Protein 4NIM (pdb70)

Solvent-accessible surface area: 11741 Å² total; per-residue (Å²): 85,74,0,64,33,83,1,0,0,0,1,26,0,14,101,46,9,0,1,8,0,0,100,25,0,4,111,64,33,2,91,0,0,0,0,0,12,172,38,56,78,102,0,63,67,37,15,66,37,1,91,96,74,62,1,44,16,23,47,10,103,8,53,21,59,69,33,121,15,0,101,102,0,2,56,37,0,40,159,37,41,41,76,0,16,3,0,0,4,14,18,40,49,79,38,171,18,38,139,117,127,40,46,99,117,27,89,85,81,0,47,7,14,2,21,102,0,6,89,45,1,5,56,31,0,24,105,19,0,153,131,57,94,28,103,0,4,0,0,0,9,2,5,24,5,12,131,51,53,55,88,100,2,33,8,10,6,56,0,11,20,37,2,12,90,23,0,137,96,15,3,165,73,12,89,235,63,161,3,27,0,0,0,1,0,16,11,105,59,94,203,45,79,109,21,68,29,54,98,0,0,122,22,0,0,78,3,5,5,97,131,9,43,161,61,40,19,28,33,52,65,61,53,104,56,106,79,72,62,131,163,52,72,109,148,96,189,64,130,139

Nearest PDB structures (foldseek):
  4nim-assembly1_A  TM=1.004E+00  e=6.182E-50  Brucella melitensis ATCC 23457
  3ay6-assembly1_C  TM=9.616E-01  e=1.228E-21  Priestia megaterium
  3aus-assembly1_A  TM=9.528E-01  e=1.555E-21  Priestia megaterium
  8w0o-assembly1_G  TM=9.541E-01  e=5.711E-21  Bacillus subtilis
  1g6k-assembly1_A  TM=9.501E-01  e=5.383E-21  Priestia megaterium

B-factor: mean 25.36, std 9.64, range [12.72, 82.97]

Structure (mmCIF, N/CA/C/O backbone):
data_4NIM
#
_entry.id   4NIM
#
_cell.length_a   118.210
_cell.length_b   118.210
_cell.length_c   85.180
_cell.angle_alpha   90.000
_cell.angle_beta   90.000
_cell.angle_gamma   90.000
#
_symmetry.space_group_name_H-M   'I 41 2 2'
#
loop_
_entity.id
_entity.type
_entity.pdbx_description
1 polymer 'Versicolorin reductase'
2 non-polymer 1,2-ETHANEDIOL
3 water water
#
loop_
_atom_site.group_PDB
_atom_site.id
_atom_site.type_symbol
_atom_site.label_atom_id
_atom_site.label_alt_id
_atom_site.label_comp_id
_atom_site.label_asym_id
_atom_site.label_entity_id
_atom_site.label_seq_id
_atom_site.pdbx_PDB_ins_code
_atom_site.Cartn_x
_atom_site.Cartn_y
_atom_site.Cartn_z
_atom_site.occupancy
_atom_site.B_iso_or_equiv
_atom_site.auth_seq_id
_atom_site.auth_comp_id
_atom_site.auth_asym_id
_atom_site.auth_atom_id
_atom_site.pdbx_PDB_model_num
ATOM 1 N N . GLY A 1 11 ? 62.465 6.472 -14.321 1.00 43.83 3 GLY A N 1
ATOM 2 C CA . GLY A 1 11 ? 61.169 7.202 -14.188 1.00 44.50 3 GLY A CA 1
ATOM 3 C C . GLY A 1 11 ? 60.777 7.579 -12.760 1.00 44.04 3 GLY A C 1
ATOM 4 O O . GLY A 1 11 ? 60.182 8.630 -12.532 1.00 44.36 3 GLY A O 1
ATOM 5 N N . GLN A 1 12 ? 61.099 6.736 -11.794 1.00 42.72 4 GLN A N 1
ATOM 6 C CA . GLN A 1 12 ? 60.566 6.905 -10.435 1.00 43.90 4 GLN A CA 1
ATOM 7 C C . GLN A 1 12 ? 60.892 8.278 -9.778 1.00 41.60 4 GLN A C 1
ATOM 8 O O . GLN A 1 12 ? 60.084 8.802 -9.028 1.00 45.11 4 GLN A O 1
ATOM 14 N N . LEU A 1 13 ? 62.063 8.838 -10.050 1.00 40.12 5 LEU A N 1
ATOM 15 C CA . LEU A 1 13 ? 62.484 10.107 -9.451 1.00 37.40 5 LEU A CA 1
ATOM 16 C C . LEU A 1 13 ? 62.631 11.226 -10.492 1.00 37.87 5 LEU A C 1
ATOM 17 O O . LEU A 1 13 ? 63.286 12.262 -10.248 1.00 35.53 5 LEU A O 1
ATOM 22 N N . LYS A 1 14 ? 61.971 11.037 -11.638 1.00 36.47 6 LYS A N 1
ATOM 23 C CA . LYS A 1 14 ? 61.925 12.041 -12.689 1.00 36.28 6 LYS A CA 1
ATOM 24 C C . LYS A 1 14 ? 61.593 13.409 -12.140 1.00 34.57 6 LYS A C 1
ATOM 25 O O . LYS A 1 14 ? 60.574 13.589 -11.497 1.00 34.06 6 LYS A O 1
ATOM 27 N N . GLY A 1 15 ? 62.426 14.397 -12.426 1.00 33.81 7 GLY A N 1
ATOM 28 C CA . GLY A 1 15 ? 62.083 15.773 -12.046 1.00 33.81 7 GLY A CA 1
ATOM 29 C C . GLY A 1 15 ? 62.438 16.099 -10.605 1.00 32.25 7 GLY A C 1
ATOM 30 O O . GLY A 1 15 ? 62.215 17.210 -10.155 1.00 3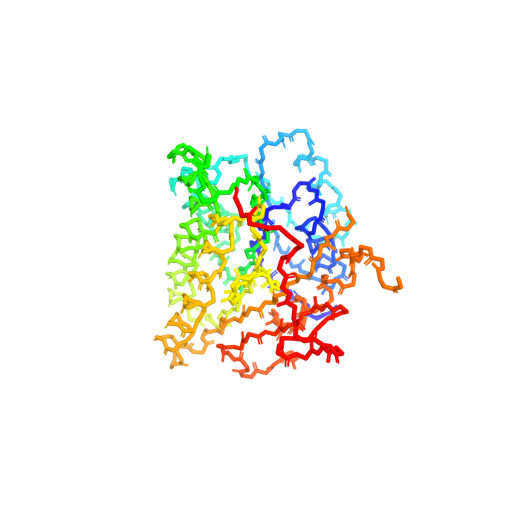4.80 7 GLY A O 1
ATOM 31 N N . LYS A 1 16 ? 62.995 15.149 -9.876 1.00 29.15 8 LYS A N 1
ATOM 32 C CA . LYS A 1 16 ? 63.193 15.362 -8.430 1.00 28.15 8 LYS A CA 1
ATOM 33 C C . LYS A 1 16 ? 64.591 15.879 -8.212 1.00 26.75 8 LYS A C 1
ATOM 34 O O . LYS A 1 16 ? 65.518 15.483 -8.936 1.00 27.43 8 LYS A O 1
ATOM 40 N N . ILE A 1 17 ? 64.718 16.760 -7.217 1.00 25.10 9 ILE A N 1
ATOM 41 C CA . ILE A 1 17 ? 65.988 17.284 -6.742 1.00 23.39 9 ILE A CA 1
ATOM 42 C C . ILE A 1 17 ? 66.251 16.686 -5.353 1.00 22.11 9 ILE A C 1
ATOM 43 O O . ILE A 1 17 ? 65.398 16.770 -4.497 1.00 21.62 9 ILE A O 1
ATOM 48 N N . ALA A 1 18 ? 67.415 16.077 -5.160 1.00 21.30 10 ALA A N 1
ATOM 49 C CA . ALA A 1 18 ? 67.767 15.445 -3.885 1.00 21.07 10 ALA A CA 1
ATOM 50 C C . ALA A 1 18 ? 69.112 15.887 -3.344 1.00 20.38 10 ALA A C 1
ATOM 51 O O . ALA A 1 18 ? 70.071 16.082 -4.077 1.00 22.26 10 ALA A O 1
ATOM 53 N N . VAL A 1 19 ? 69.168 16.025 -2.025 1.00 20.33 11 VAL A N 1
ATOM 54 C CA . VAL A 1 19 ? 70.415 16.117 -1.269 1.00 20.00 11 VAL A CA 1
ATOM 55 C C . VAL A 1 19 ? 70.609 14.752 -0.630 1.00 20.10 11 VAL A C 1
ATOM 56 O O . VAL A 1 19 ? 69.670 14.222 -0.053 1.00 19.64 11 VAL A O 1
ATOM 60 N N . ILE A 1 20 ? 71.805 14.188 -0.794 1.00 19.87 12 ILE A N 1
ATOM 61 C CA . ILE A 1 20 ? 72.189 12.907 -0.173 1.00 20.46 12 ILE A CA 1
ATOM 62 C C . ILE A 1 20 ? 73.551 13.097 0.450 1.00 20.14 12 ILE A C 1
ATOM 63 O O . ILE A 1 20 ? 74.485 13.496 -0.249 1.00 21.99 12 ILE A O 1
ATOM 68 N N . THR A 1 21 ? 73.656 12.903 1.774 1.00 19.81 13 THR A N 1
ATOM 69 C CA . THR A 1 21 ? 74.922 13.058 2.471 1.00 19.58 13 THR A CA 1
ATOM 70 C C . THR A 1 21 ? 75.685 11.720 2.442 1.00 20.87 13 THR A C 1
ATOM 71 O O . THR A 1 21 ? 75.117 10.699 2.077 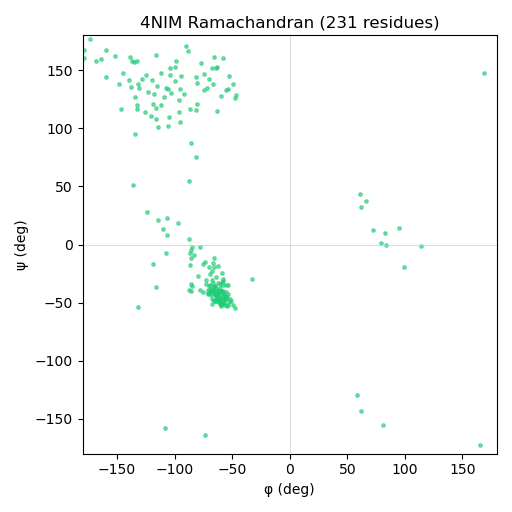1.00 21.77 13 THR A O 1
ATOM 75 N N . GLY A 1 22 ? 76.964 11.755 2.792 1.00 21.60 14 GLY A N 1
ATOM 76 C CA . GLY A 1 22 ? 77.800 10.567 2.892 1.00 22.90 14 GLY A CA 1
ATOM 77 C C . GLY A 1 22 ? 77.972 9.972 1.502 1.00 23.10 14 GLY A C 1
ATOM 78 O O . GLY A 1 22 ? 78.045 8.748 1.337 1.00 23.56 14 GLY A O 1
ATOM 79 N N . SER A 1 23 ? 78.085 10.851 0.523 1.00 23.33 15 SER A N 1
ATOM 80 C CA . SER A 1 23 ? 77.885 10.488 -0.871 1.00 23.22 15 SER A CA 1
ATOM 81 C C . SER A 1 23 ? 79.130 10.495 -1.745 1.00 26.61 15 SER A C 1
ATOM 82 O O . SER A 1 23 ? 79.022 10.418 -2.989 1.00 27.37 15 SER A O 1
ATOM 85 N N . THR A 1 24 ? 80.307 10.552 -1.137 1.00 28.60 16 THR A N 1
ATOM 86 C CA . THR A 1 24 ? 81.556 10.401 -1.906 1.00 32.40 16 THR A CA 1
ATOM 87 C C . THR A 1 24 ? 81.962 8.927 -2.065 1.00 34.07 16 THR A C 1
ATOM 88 O O . THR A 1 24 ? 82.893 8.589 -2.802 1.00 35.58 16 THR A O 1
ATOM 92 N N . GLN A 1 25 ? 81.234 8.056 -1.382 1.00 35.56 17 GLN A N 1
ATOM 93 C CA . GLN A 1 25 ? 81.495 6.629 -1.411 1.00 36.21 17 GLN A CA 1
ATOM 94 C C . GLN A 1 25 ? 80.375 5.922 -0.639 1.00 34.05 17 GLN A C 1
ATOM 95 O O . GLN A 1 25 ? 79.469 6.560 -0.081 1.00 31.34 17 GLN A O 1
ATOM 101 N N . GLY A 1 26 ? 80.442 4.601 -0.626 1.00 33.59 18 GLY A N 1
ATOM 102 C CA . GLY A 1 26 ? 79.614 3.798 0.266 1.00 33.01 18 GLY A CA 1
ATOM 103 C C . GLY A 1 26 ? 78.133 3.975 -0.007 1.00 30.43 18 GLY A C 1
ATOM 104 O O . GLY A 1 26 ? 77.701 4.078 -1.156 1.00 29.20 18 GLY A O 1
ATOM 105 N N . LEU A 1 27 ? 77.342 3.973 1.055 1.00 28.92 19 LEU A N 1
ATOM 106 C CA . LEU A 1 27 ? 75.889 3.965 0.877 1.00 27.29 19 LEU A CA 1
ATOM 107 C C . LEU A 1 27 ? 75.348 5.237 0.224 1.00 24.87 19 LEU A C 1
ATOM 108 O O . LEU A 1 27 ? 74.459 5.164 -0.630 1.00 23.79 19 LEU A O 1
ATOM 113 N N . GLY A 1 28 ? 75.886 6.389 0.594 1.00 23.44 20 GLY A N 1
ATOM 114 C CA . GLY A 1 28 ? 75.381 7.633 0.028 1.00 23.10 20 GLY A CA 1
ATOM 115 C C . GLY A 1 28 ? 75.643 7.673 -1.492 1.00 22.83 20 GLY A C 1
ATOM 116 O O . GLY A 1 28 ? 74.824 8.169 -2.266 1.00 22.30 20 GLY A O 1
ATOM 117 N N . ALA A 1 29 ? 76.782 7.149 -1.917 1.00 24.08 21 ALA A N 1
ATOM 118 C CA . ALA A 1 29 ? 77.111 7.159 -3.366 1.00 25.95 21 ALA A CA 1
ATOM 119 C C . ALA A 1 29 ? 76.236 6.183 -4.121 1.00 26.04 21 ALA A C 1
ATOM 120 O O . ALA A 1 29 ? 75.760 6.486 -5.235 1.00 26.36 21 ALA A O 1
ATOM 122 N N . ALA A 1 30 ? 76.052 4.997 -3.540 1.00 27.00 22 ALA A N 1
ATOM 123 C CA . ALA A 1 30 ? 75.149 4.006 -4.108 1.00 27.36 22 ALA A CA 1
ATOM 124 C C . ALA A 1 30 ? 73.726 4.579 -4.275 1.00 26.48 22 ALA A C 1
ATOM 125 O O . ALA A 1 30 ? 73.055 4.367 -5.320 1.00 24.71 22 ALA A O 1
ATOM 127 N N . THR A 1 31 ? 73.275 5.283 -3.238 1.00 25.04 23 THR A N 1
ATOM 128 C CA . THR A 1 31 ? 71.970 5.927 -3.258 1.00 24.31 23 THR A CA 1
ATOM 129 C C . THR A 1 31 ? 71.903 6.985 -4.393 1.00 24.22 23 THR A C 1
ATOM 130 O O . THR A 1 31 ? 70.915 7.041 -5.156 1.00 24.05 23 THR A O 1
ATOM 134 N N . ALA A 1 32 ? 72.935 7.830 -4.493 1.00 24.02 24 ALA A N 1
ATOM 135 C CA . ALA A 1 32 ? 72.947 8.893 -5.492 1.00 24.53 24 ALA A CA 1
ATOM 136 C C . ALA A 1 32 ? 72.927 8.266 -6.909 1.00 25.52 24 ALA A C 1
ATOM 137 O O . ALA A 1 32 ? 72.129 8.672 -7.737 1.00 24.83 24 ALA A O 1
ATOM 139 N N . ARG A 1 33 ? 73.758 7.251 -7.128 1.00 26.74 25 ARG A N 1
ATOM 140 C CA . ARG A 1 33 ? 73.767 6.513 -8.387 1.00 28.83 25 ARG A CA 1
ATOM 141 C C . ARG A 1 33 ? 72.400 5.939 -8.743 1.00 28.49 25 ARG A C 1
ATOM 142 O O . ARG A 1 33 ? 71.933 6.078 -9.885 1.00 27.35 25 ARG A O 1
ATOM 150 N N . LEU A 1 34 ? 71.739 5.295 -7.785 1.00 26.38 26 LEU A N 1
ATOM 151 C CA . LEU A 1 34 ? 70.417 4.744 -8.045 1.00 26.86 26 LEU A CA 1
ATOM 152 C C . LEU A 1 34 ? 69.414 5.872 -8.398 1.00 26.16 26 LEU A C 1
ATOM 153 O O . LEU A 1 34 ? 68.574 5.728 -9.301 1.00 27.00 26 LEU A O 1
ATOM 158 N N . PHE A 1 35 ? 69.489 6.972 -7.660 1.00 24.74 27 PHE A N 1
ATOM 159 C CA . PHE A 1 35 ? 68.584 8.102 -7.882 1.00 24.66 27 PHE A CA 1
ATOM 160 C C . PHE A 1 35 ? 68.752 8.621 -9.311 1.00 25.45 27 PHE A C 1
ATOM 161 O O . PHE A 1 35 ? 67.777 8.886 -9.975 1.00 27.15 27 PHE A O 1
ATOM 169 N N . ALA A 1 36 ? 69.989 8.764 -9.757 1.00 25.74 28 ALA A N 1
ATOM 170 C CA . ALA A 1 36 ? 70.270 9.175 -11.149 1.00 26.99 28 ALA A CA 1
ATOM 171 C C . ALA A 1 36 ? 69.740 8.156 -12.165 1.00 29.53 28 ALA A C 1
ATOM 172 O O . ALA A 1 36 ? 69.090 8.517 -13.191 1.00 30.73 28 ALA A O 1
ATOM 174 N N . GLU A 1 37 ? 69.997 6.882 -11.890 1.00 29.95 29 GLU A N 1
ATOM 175 C CA . GLU A 1 37 ? 69.495 5.793 -12.742 1.00 34.20 29 GLU A CA 1
ATOM 176 C C . GLU A 1 37 ? 67.975 5.835 -12.846 1.00 33.86 29 GLU A C 1
ATOM 177 O O . GLU A 1 37 ? 67.415 5.470 -13.870 1.00 35.49 29 GLU A O 1
ATOM 183 N N . ARG A 1 38 ? 67.306 6.303 -11.800 1.00 31.74 30 ARG A N 1
ATOM 184 C CA . ARG A 1 38 ? 65.850 6.414 -11.822 1.00 31.40 30 ARG A CA 1
ATOM 185 C C . ARG A 1 38 ? 65.328 7.788 -12.176 1.00 31.84 30 ARG A C 1
ATOM 186 O O . ARG A 1 38 ? 64.157 8.082 -11.916 1.00 33.06 30 ARG A O 1
ATOM 194 N N . GLY A 1 39 ? 66.179 8.617 -12.786 1.00 31.99 31 GLY A N 1
ATOM 195 C CA . GLY A 1 39 ? 65.717 9.835 -13.450 1.00 32.04 31 GLY A CA 1
ATOM 196 C C . GLY A 1 39 ? 65.786 11.090 -12.623 1.00 31.21 31 GLY A C 1
ATOM 197 O O . GLY A 1 39 ? 65.155 12.095 -12.959 1.00 31.69 31 GLY A O 1
ATOM 198 N N . ALA A 1 40 ? 66.506 11.065 -11.507 1.00 29.18 32 ALA A N 1
ATOM 199 C CA . ALA A 1 40 ? 66.592 12.290 -10.730 1.00 29.12 32 ALA A CA 1
ATOM 200 C C . ALA A 1 40 ? 67.116 13.404 -11.621 1.00 29.03 32 ALA A C 1
ATOM 201 O O . ALA A 1 40 ? 68.082 13.225 -12.344 1.00 30.25 32 ALA A O 1
ATOM 203 N N . GLN A 1 41 ? 66.460 14.550 -11.563 1.00 29.79 33 GLN A N 1
ATOM 204 C CA . GLN A 1 41 ? 66.914 15.739 -12.252 1.00 30.84 33 GLN A CA 1
ATOM 205 C C . GLN A 1 41 ? 68.214 16.306 -11.693 1.00 28.77 33 GLN A C 1
ATOM 206 O O . GLN A 1 41 ? 69.115 16.658 -12.446 1.00 28.93 33 GLN A O 1
ATOM 212 N N . GLY A 1 42 ? 68.328 16.433 -10.365 1.00 26.38 34 GLY A N 1
ATOM 213 C CA . GLY A 1 42 ? 69.464 17.124 -9.795 1.00 25.58 34 GLY A CA 1
ATOM 214 C C . GLY A 1 42 ? 69.797 16.514 -8.455 1.00 24.51 34 GLY A C 1
ATOM 215 O O . GLY A 1 42 ? 68.919 16.153 -7.736 1.00 23.26 34 GLY A O 1
ATOM 216 N N . LEU A 1 43 ? 71.084 16.340 -8.199 1.00 24.29 35 LEU A N 1
ATOM 217 C CA . LEU A 1 43 ? 71.576 15.710 -7.015 1.00 23.88 35 LEU A CA 1
ATOM 218 C C . LEU A 1 43 ? 72.645 16.595 -6.418 1.00 24.11 35 LEU A C 1
ATOM 219 O O . LEU A 1 43 ? 73.512 17.096 -7.112 1.00 25.55 35 LEU A O 1
ATOM 224 N N . VAL A 1 44 ? 72.587 16.789 -5.096 1.00 23.36 36 VAL A N 1
ATOM 225 C CA . VAL A 1 44 ? 73.636 17.470 -4.386 1.00 23.23 36 VAL A CA 1
ATOM 226 C C . VAL A 1 44 ? 74.255 16.413 -3.537 1.00 23.64 36 VAL A C 1
ATOM 227 O O . VAL A 1 44 ? 73.558 15.781 -2.707 1.00 21.90 36 VAL A O 1
ATOM 231 N N . ILE A 1 45 ? 75.538 16.194 -3.764 1.00 24.32 37 ILE A N 1
ATOM 232 C CA . ILE A 1 45 ? 76.310 15.239 -2.992 1.00 24.57 37 ILE A CA 1
ATOM 233 C C . ILE A 1 45 ? 77.405 15.944 -2.209 1.00 25.19 37 ILE A C 1
ATOM 234 O O . ILE A 1 45 ? 77.758 17.103 -2.486 1.00 26.19 37 ILE A O 1
ATOM 239 N N . CYS A 1 46 ? 77.957 15.257 -1.217 1.00 25.10 38 CYS A N 1
ATOM 240 C CA . CYS A 1 46 ? 78.873 15.937 -0.306 1.00 26.83 38 CYS A CA 1
ATOM 241 C C . CYS A 1 46 ? 79.727 15.012 0.532 1.00 26.90 38 CYS A C 1
ATOM 242 O O . CYS A 1 46 ? 79.418 13.827 0.701 1.00 26.83 38 CYS A O 1
ATOM 245 N N . GLY A 1 47 ? 80.822 15.575 1.028 1.00 27.15 39 GLY A N 1
ATOM 246 C CA . GLY A 1 47 ? 81.807 14.827 1.775 1.00 29.46 39 GLY A CA 1
ATOM 247 C C . GLY A 1 47 ? 83.118 15.580 1.922 1.00 31.54 39 GLY A C 1
ATOM 248 O O . GLY A 1 47 ? 83.220 16.750 1.587 1.00 30.83 39 GLY A O 1
ATOM 249 N N . ARG A 1 48 ? 84.115 14.894 2.456 1.00 33.96 40 ARG A N 1
ATOM 250 C CA . ARG A 1 48 ? 85.379 15.504 2.777 1.00 38.12 40 ARG A CA 1
ATOM 251 C C . ARG A 1 48 ? 86.333 15.534 1.581 1.00 38.55 40 ARG A C 1
ATOM 252 O O . ARG A 1 48 ? 87.036 16.509 1.390 1.00 39.81 40 ARG A O 1
ATOM 260 N N . SER A 1 49 ? 86.368 14.469 0.791 1.00 37.53 41 SER A N 1
ATOM 261 C CA . SER A 1 49 ? 87.348 14.375 -0.283 1.00 39.36 41 SER A CA 1
ATOM 262 C C . SER A 1 49 ? 86.897 15.144 -1.534 1.00 38.22 41 SER A C 1
ATOM 263 O O . SER A 1 49 ? 85.912 14.815 -2.152 1.00 36.81 41 SER A O 1
ATOM 266 N N . ALA A 1 50 ? 87.631 16.176 -1.894 1.00 40.82 42 ALA A N 1
ATOM 267 C CA . ALA A 1 50 ? 87.394 16.865 -3.153 1.00 41.72 42 ALA A CA 1
ATOM 268 C C . ALA A 1 50 ? 87.469 15.925 -4.373 1.00 41.43 42 ALA A C 1
ATOM 269 O O . ALA A 1 50 ? 86.626 15.989 -5.264 1.00 41.14 42 ALA A O 1
ATOM 271 N N . GLU A 1 51 ? 88.475 15.053 -4.398 1.00 43.09 43 GLU A N 1
ATOM 272 C CA . GLU A 1 51 ? 88.733 14.219 -5.557 1.00 43.90 43 GLU A CA 1
ATOM 273 C C . GLU A 1 51 ? 87.618 13.196 -5.755 1.00 42.71 43 GLU A C 1
ATOM 274 O O . GLU A 1 51 ? 87.075 13.054 -6.855 1.00 42.75 43 GLU A O 1
ATOM 276 N N . LYS A 1 52 ? 87.284 12.465 -4.706 1.00 42.12 44 LYS A N 1
ATOM 277 C CA . LYS A 1 52 ? 86.187 11.508 -4.783 1.00 41.20 44 LYS A CA 1
ATOM 278 C C . LYS A 1 52 ? 84.894 12.225 -5.142 1.00 37.86 44 LYS A C 1
ATOM 279 O O . LYS A 1 52 ? 84.097 11.730 -5.940 1.00 35.45 44 LYS A O 1
ATOM 285 N N . GLY A 1 53 ? 84.686 13.410 -4.566 1.00 37.01 45 GLY A N 1
ATOM 286 C CA . GLY A 1 53 ? 83.477 14.181 -4.844 1.00 34.88 45 GLY A CA 1
ATOM 287 C C . GLY A 1 53 ? 83.356 14.539 -6.310 1.00 35.82 45 GLY A C 1
ATOM 288 O O . GLY A 1 53 ? 82.310 14.296 -6.926 1.00 34.91 45 GLY A O 1
ATOM 289 N N . ARG A 1 54 ? 84.429 15.118 -6.862 1.00 37.80 46 ARG A N 1
ATOM 290 C CA . ARG A 1 54 ? 84.501 15.457 -8.289 1.00 37.93 46 ARG A CA 1
ATOM 291 C C . ARG A 1 54 ? 84.256 14.209 -9.133 1.00 37.29 46 ARG A C 1
ATOM 292 O O . ARG A 1 54 ? 83.454 14.243 -10.039 1.00 38.00 46 ARG A O 1
ATOM 294 N N . ALA A 1 55 ? 84.907 13.097 -8.796 1.00 38.22 47 ALA A N 1
ATOM 295 C CA . ALA A 1 55 ? 84.734 11.842 -9.536 1.00 38.27 47 ALA A CA 1
ATOM 296 C C . ALA A 1 55 ? 83.278 11.360 -9.487 1.00 36.84 47 ALA A C 1
ATOM 297 O O . ALA A 1 55 ? 82.689 11.041 -10.513 1.00 35.74 47 ALA A O 1
ATOM 299 N N . GLN A 1 56 ? 82.668 11.349 -8.314 1.00 35.05 48 GLN A N 1
ATOM 300 C CA . GLN A 1 56 ? 81.251 10.956 -8.243 1.00 33.83 48 GLN A CA 1
ATOM 301 C C . GLN A 1 56 ? 80.335 11.866 -9.035 1.00 31.98 48 GLN A C 1
ATOM 302 O O . GLN A 1 56 ? 79.384 11.377 -9.664 1.00 31.52 48 GLN A O 1
ATOM 308 N N . ALA A 1 57 ? 80.570 13.179 -8.968 1.00 31.26 49 ALA A N 1
ATOM 309 C CA . ALA A 1 57 ? 79.687 14.105 -9.680 1.00 30.69 49 ALA A CA 1
ATOM 310 C C . ALA A 1 57 ? 79.733 13.819 -11.183 1.00 31.58 49 ALA A C 1
ATOM 311 O O . ALA A 1 57 ? 78.702 13.748 -11.815 1.00 30.91 49 ALA A O 1
ATOM 313 N N . ALA A 1 58 ? 80.925 13.626 -11.730 1.00 34.40 50 ALA A N 1
ATOM 314 C CA . ALA A 1 58 ? 81.071 13.357 -13.194 1.00 36.21 50 ALA A CA 1
ATOM 315 C C . ALA A 1 58 ? 80.367 12.034 -13.528 1.00 36.97 50 ALA A C 1
ATOM 316 O O . ALA A 1 58 ? 79.614 11.947 -14.496 1.00 37.38 50 ALA A O 1
ATOM 318 N N . GLY A 1 59 ? 80.539 11.036 -12.662 1.00 36.17 51 GLY A N 1
ATOM 319 C CA . GLY A 1 59 ? 79.794 9.793 -12.787 1.00 35.46 51 GLY A CA 1
ATOM 320 C C . GLY A 1 59 ? 78.285 9.974 -12.767 1.00 33.84 51 GLY A C 1
ATOM 321 O O . GLY A 1 59 ? 77.580 9.311 -13.511 1.00 33.83 51 GLY A O 1
ATOM 322 N N . LEU A 1 60 ? 77.766 10.841 -11.896 1.00 33.35 52 LEU A N 1
ATOM 323 C CA . LEU A 1 60 ? 76.317 11.073 -11.853 1.00 31.52 52 LEU A CA 1
ATOM 324 C C . LEU A 1 60 ? 75.815 11.765 -13.140 1.00 31.48 52 LEU A C 1
ATOM 325 O O . LEU A 1 60 ? 74.737 11.446 -13.665 1.00 29.96 52 LEU A O 1
ATOM 330 N N . GLU A 1 61 ? 76.595 12.711 -13.632 1.00 35.41 53 GLU A N 1
ATOM 331 C CA . GLU A 1 61 ? 76.254 13.395 -14.875 1.00 37.28 53 GLU A CA 1
ATOM 332 C C . GLU A 1 61 ? 76.163 12.393 -16.030 1.00 37.72 53 GLU A C 1
ATOM 333 O O . GLU A 1 61 ? 75.254 12.489 -16.834 1.00 37.77 53 GLU A O 1
ATOM 339 N N . GLU A 1 62 ? 77.065 11.412 -16.096 1.00 38.05 54 GLU A N 1
ATOM 340 C CA . GLU A 1 62 ? 77.019 10.443 -17.196 1.00 39.34 54 GLU A CA 1
ATOM 341 C C . GLU A 1 62 ? 75.760 9.561 -17.081 1.00 39.11 54 GLU A C 1
ATOM 342 O O . GLU A 1 62 ? 75.323 9.010 -18.076 1.00 38.83 54 GLU A O 1
ATOM 344 N N . LEU A 1 63 ? 75.183 9.429 -15.872 1.00 37.27 55 LEU A N 1
ATOM 345 C CA . LEU A 1 63 ? 73.921 8.693 -15.685 1.00 36.09 55 LEU A CA 1
ATOM 346 C C . LEU A 1 63 ? 72.698 9.547 -15.979 1.00 35.99 55 LEU A C 1
ATOM 347 O O . LEU A 1 63 ? 71.575 9.043 -15.990 1.00 37.36 55 LEU A O 1
ATOM 352 N N . GLY A 1 64 ? 72.887 10.851 -16.167 1.00 35.63 56 GLY A N 1
ATOM 353 C CA . GLY A 1 64 ? 71.787 11.740 -16.522 1.00 34.46 56 GLY A CA 1
ATOM 354 C C . GLY A 1 64 ? 71.352 12.795 -15.536 1.00 33.12 56 GLY A C 1
ATOM 355 O O . GLY A 1 64 ? 70.429 13.550 -15.829 1.00 33.08 56 GLY A O 1
ATOM 356 N N . ALA A 1 65 ? 71.975 12.859 -14.355 1.00 31.68 57 ALA A N 1
ATOM 357 C CA . ALA A 1 65 ? 71.592 13.850 -13.349 1.00 30.70 57 ALA A CA 1
ATOM 358 C C . ALA A 1 65 ? 72.555 15.027 -13.369 1.00 30.11 57 ALA A C 1
ATOM 359 O O . ALA A 1 65 ? 73.754 14.815 -13.512 1.00 31.85 57 ALA A O 1
ATOM 361 N N . LYS A 1 66 ? 72.070 16.247 -13.217 1.00 29.37 58 LYS A N 1
ATOM 362 C CA . LYS A 1 66 ? 72.979 17.380 -12.905 1.00 29.49 58 LYS A CA 1
ATOM 363 C C . LYS A 1 66 ? 73.405 17.164 -11.474 1.00 29.40 58 LYS A C 1
ATOM 364 O O . LYS A 1 66 ? 72.587 16.807 -10.648 1.00 29.17 58 LYS A O 1
ATOM 366 N N . ALA A 1 67 ? 74.685 17.318 -11.194 1.00 29.54 59 ALA A N 1
ATOM 367 C CA . ALA A 1 67 ? 75.208 16.957 -9.890 1.00 29.22 59 ALA A CA 1
ATOM 368 C C . ALA A 1 67 ? 76.050 18.117 -9.431 1.00 29.08 59 ALA A C 1
ATOM 369 O O . ALA A 1 67 ? 76.750 18.722 -10.231 1.00 29.90 59 ALA A O 1
ATOM 371 N N . VAL A 1 68 ? 75.924 18.445 -8.158 1.00 28.26 60 VAL A N 1
ATOM 372 C CA . VAL A 1 68 ? 76.700 19.467 -7.515 1.00 28.93 60 VAL A CA 1
ATOM 373 C C . VAL A 1 68 ? 77.380 18.776 -6.364 1.00 28.59 60 VAL A C 1
ATOM 374 O O . VAL A 1 68 ? 76.728 18.036 -5.626 1.00 29.33 60 VAL A O 1
ATOM 378 N N . PHE A 1 69 ? 78.684 18.966 -6.222 1.00 28.91 61 PHE A N 1
ATOM 379 C CA . PHE A 1 69 ? 79.396 18.444 -5.058 1.00 28.45 61 PHE A CA 1
ATOM 380 C C . PHE A 1 69 ? 79.768 19.528 -4.069 1.00 28.36 61 PHE A C 1
ATOM 381 O O . PHE A 1 69 ? 80.275 20.583 -4.465 1.00 29.07 61 PHE A O 1
ATOM 389 N N . VAL A 1 70 ? 79.522 19.283 -2.773 1.00 26.49 62 VAL A N 1
ATOM 390 C CA . VAL A 1 70 ? 79.848 20.272 -1.740 1.00 26.97 62 VAL A CA 1
ATOM 391 C C . VAL A 1 70 ? 80.867 19.656 -0.778 1.00 26.46 62 VAL A C 1
ATOM 392 O O . VAL A 1 70 ? 80.626 18.595 -0.235 1.00 24.32 62 VAL A O 1
ATOM 396 N N . GLN A 1 71 ? 82.043 20.274 -0.651 1.00 27.04 63 GLN A N 1
ATOM 397 C CA . GLN A 1 71 ? 83.053 19.764 0.236 1.00 27.65 63 GLN A CA 1
ATOM 398 C C . GLN A 1 71 ? 82.680 20.228 1.665 1.00 26.93 63 GLN A C 1
ATOM 399 O O . GLN A 1 71 ? 82.538 21.423 1.929 1.00 26.19 63 GLN A O 1
ATOM 405 N N . VAL A 1 72 ? 82.475 19.289 2.576 1.00 27.02 64 VAL A N 1
ATOM 406 C CA . VAL A 1 72 ? 82.026 19.641 3.924 1.00 26.17 64 VAL A CA 1
ATOM 407 C C . VAL A 1 72 ? 82.700 18.874 5.051 1.00 26.75 64 VAL A C 1
ATOM 408 O O . VAL A 1 72 ? 83.249 17.796 4.856 1.00 28.39 64 VAL A O 1
ATOM 412 N N . ASP A 1 73 ? 82.597 19.436 6.239 1.00 26.16 65 ASP A N 1
ATOM 413 C CA . ASP A 1 73 ? 82.803 18.723 7.493 1.00 26.42 65 ASP A CA 1
ATOM 414 C C . ASP A 1 73 ? 81.442 18.780 8.201 1.00 23.52 65 ASP A C 1
ATOM 415 O O . ASP A 1 73 ? 81.007 19.859 8.622 1.00 22.61 65 ASP A O 1
ATOM 420 N N . LEU A 1 74 ? 80.738 17.654 8.262 1.00 21.49 66 LEU A N 1
ATOM 421 C CA . LEU A 1 74 ? 79.381 17.666 8.815 1.00 21.14 66 LEU A CA 1
ATOM 422 C C . LEU A 1 74 ? 79.334 18.008 10.312 1.00 21.07 66 LEU A C 1
ATOM 423 O O . LEU A 1 74 ? 78.262 18.326 10.846 1.00 20.97 66 LEU A O 1
ATOM 428 N N . GLU A 1 75 ? 80.483 18.022 10.963 1.00 21.86 67 GLU A N 1
ATOM 429 C CA . GLU A 1 75 ? 80.533 18.480 12.401 1.00 23.22 67 GLU A CA 1
ATOM 430 C C . GLU A 1 75 ? 80.290 19.963 12.497 1.00 22.95 67 GLU A C 1
ATOM 431 O O . GLU A 1 75 ? 79.971 20.487 13.558 1.00 22.39 67 GLU A O 1
ATOM 437 N N . ASN A 1 76 ? 80.475 20.651 11.383 1.00 23.76 68 ASN A N 1
ATOM 438 C CA . ASN A 1 76 ? 80.279 22.086 11.343 1.00 24.92 68 ASN A CA 1
ATOM 439 C C . ASN A 1 76 ? 78.861 22.390 10.834 1.00 23.84 68 ASN A C 1
ATOM 440 O O . ASN A 1 76 ? 78.537 22.150 9.651 1.00 22.11 68 ASN A O 1
ATOM 445 N N . VAL A 1 77 ? 78.041 22.953 11.712 1.00 22.71 69 VAL A N 1
ATOM 446 C CA . VAL A 1 77 ? 76.647 23.234 11.375 1.00 23.00 69 VAL A CA 1
ATOM 447 C C . VAL A 1 77 ? 76.500 24.179 10.148 1.00 23.40 69 VAL A C 1
ATOM 448 O O . VAL A 1 77 ? 75.579 24.045 9.359 1.00 21.80 69 VAL A O 1
ATOM 452 N N . GLU A 1 78 ? 77.434 25.106 9.960 1.00 25.08 70 GLU A N 1
ATOM 453 C CA . GLU A 1 78 ? 77.372 26.015 8.803 1.00 26.84 70 GLU A CA 1
ATOM 454 C C . GLU A 1 78 ? 77.580 25.257 7.478 1.00 24.90 70 GLU A C 1
ATOM 455 O O . GLU A 1 78 ? 77.025 25.634 6.450 1.00 24.88 70 GLU A O 1
ATOM 461 N N . ASP A 1 79 ? 78.402 24.202 7.511 1.00 23.79 71 ASP A N 1
ATOM 462 C CA . ASP A 1 79 ? 78.605 23.317 6.369 1.00 23.94 71 ASP A CA 1
ATOM 463 C C . ASP A 1 79 ? 77.301 22.565 6.064 1.00 22.63 71 ASP A C 1
ATOM 464 O O . ASP A 1 79 ? 76.883 22.438 4.894 1.00 22.75 71 ASP A O 1
ATOM 469 N N . CYS A 1 80 ? 76.631 22.121 7.105 1.00 21.04 72 CYS A N 1
ATOM 470 C CA . CYS A 1 80 ? 75.326 21.488 6.965 1.00 20.79 72 CYS A CA 1
ATOM 471 C C . CYS A 1 80 ? 74.353 22.408 6.258 1.00 21.31 72 CYS A C 1
ATOM 472 O O . CYS A 1 80 ? 73.687 22.013 5.278 1.00 21.22 72 CYS A O 1
ATOM 475 N N . ARG A 1 81 ? 74.281 23.639 6.734 1.00 22.14 73 ARG A N 1
ATOM 476 C CA . ARG A 1 81 ? 73.418 24.624 6.094 1.00 23.19 73 ARG A CA 1
ATOM 477 C C . ARG A 1 81 ? 73.795 24.897 4.629 1.00 22.97 73 ARG A C 1
ATOM 478 O O . ARG A 1 81 ? 72.893 25.044 3.805 1.00 22.39 73 ARG A O 1
ATOM 486 N N . ARG A 1 82 ? 75.096 24.959 4.339 1.00 24.10 74 ARG A N 1
ATOM 487 C CA A ARG A 1 82 ? 75.565 25.232 2.971 0.50 25.33 74 ARG A CA 1
ATOM 488 C CA B ARG A 1 82 ? 75.619 25.205 2.979 0.50 24.73 74 ARG A CA 1
ATOM 489 C C . ARG A 1 82 ? 75.149 24.150 1.975 1.00 24.40 74 ARG A C 1
ATOM 490 O O . ARG A 1 82 ? 74.892 24.451 0.791 1.00 23.99 74 ARG A O 1
ATOM 505 N N . ILE A 1 83 ? 75.053 22.895 2.431 1.00 22.62 75 ILE A N 1
ATOM 506 C CA . ILE A 1 83 ? 74.643 21.819 1.547 1.00 22.09 75 ILE A CA 1
ATOM 507 C C . ILE A 1 83 ? 73.278 22.080 0.938 1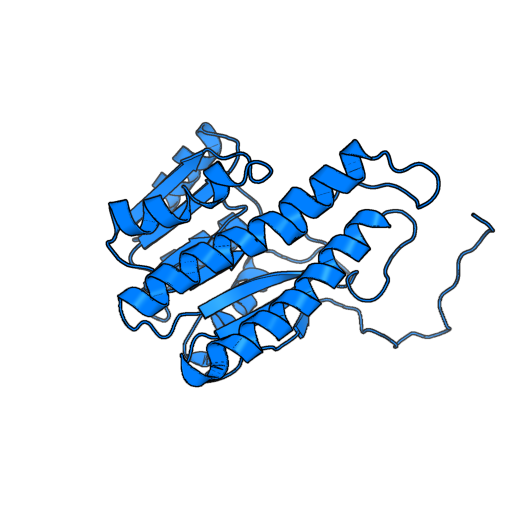.00 21.63 75 ILE A C 1
ATOM 508 O O . ILE A 1 83 ? 73.058 22.013 -0.309 1.00 21.28 75 ILE A O 1
ATOM 513 N N . VAL A 1 84 ? 72.353 22.387 1.811 1.00 20.94 76 VAL A N 1
ATOM 514 C CA . VAL A 1 84 ? 70.987 22.639 1.396 1.00 21.54 76 VAL A CA 1
ATOM 515 C C . VAL A 1 84 ? 70.903 23.974 0.631 1.00 21.28 76 VAL A C 1
ATOM 516 O O . VAL A 1 84 ? 70.217 24.035 -0.421 1.00 21.17 76 VAL A O 1
ATOM 520 N N . ALA A 1 85 ? 71.652 24.994 1.078 1.00 21.36 77 ALA A N 1
ATOM 521 C CA . ALA A 1 85 ? 71.776 26.232 0.289 1.00 22.54 77 ALA A CA 1
ATOM 522 C C . ALA A 1 85 ? 72.231 25.984 -1.152 1.00 23.29 77 ALA A C 1
ATOM 523 O O . ALA A 1 85 ? 71.792 26.687 -2.056 1.00 22.86 77 ALA A O 1
ATOM 525 N N . GLU A 1 86 ? 73.095 24.987 -1.345 1.00 23.71 78 GLU A N 1
ATOM 526 C CA . GLU A 1 86 ? 73.620 24.695 -2.675 1.00 24.99 78 GLU A CA 1
ATOM 527 C C . GLU A 1 86 ? 72.568 24.055 -3.568 1.00 24.14 78 GLU A C 1
ATOM 528 O O . GLU A 1 86 ? 72.594 24.244 -4.784 1.00 24.76 78 GLU A O 1
ATOM 534 N N . ALA A 1 87 ? 71.635 23.301 -2.991 1.00 23.09 79 ALA A N 1
ATOM 535 C CA . ALA A 1 87 ? 70.519 22.763 -3.776 1.00 23.02 79 ALA A CA 1
ATOM 536 C C . ALA A 1 87 ? 69.630 23.854 -4.307 1.00 23.41 79 ALA A C 1
ATOM 537 O O . ALA A 1 87 ? 69.272 23.889 -5.514 1.00 23.00 79 ALA A O 1
ATOM 539 N N . ASP A 1 88 ? 69.353 24.812 -3.431 1.00 23.07 80 ASP A N 1
ATOM 540 C CA . ASP A 1 88 ? 68.617 26.020 -3.813 1.00 24.10 80 ASP A CA 1
ATOM 541 C C . ASP A 1 88 ? 69.375 26.877 -4.849 1.00 24.87 80 ASP A C 1
ATOM 542 O O . ASP A 1 88 ? 68.801 27.296 -5.869 1.00 25.13 80 ASP A O 1
ATOM 547 N N . ARG A 1 89 ? 70.661 27.103 -4.602 1.00 25.06 81 ARG A N 1
ATOM 548 C CA . ARG A 1 89 ? 71.513 27.852 -5.534 1.00 27.02 81 ARG A CA 1
ATOM 549 C C . ARG A 1 89 ? 71.456 27.224 -6.958 1.00 26.55 81 ARG A C 1
ATOM 550 O O . ARG A 1 89 ? 71.142 27.905 -7.931 1.00 26.65 81 ARG A O 1
ATOM 558 N N . ALA A 1 90 ? 71.707 25.922 -7.041 1.00 26.02 82 ALA A N 1
ATOM 559 C CA . ALA A 1 90 ? 71.790 25.192 -8.305 1.00 26.51 82 ALA A CA 1
ATOM 560 C C . ALA A 1 90 ? 70.460 24.902 -8.967 1.00 26.40 82 ALA A C 1
ATOM 561 O O . ALA A 1 90 ? 70.340 24.992 -10.221 1.00 26.58 82 ALA A O 1
ATOM 563 N N . PHE A 1 91 ? 69.459 24.535 -8.165 1.00 25.16 83 PHE A N 1
ATOM 564 C CA . PHE A 1 91 ? 68.202 23.996 -8.695 1.00 25.11 83 PHE A CA 1
ATOM 565 C C . PHE A 1 91 ? 66.960 24.796 -8.366 1.00 25.42 83 PHE A C 1
ATOM 566 O O . PHE A 1 91 ? 65.907 24.565 -8.955 1.00 24.19 83 PHE A O 1
ATOM 574 N N . GLY A 1 92 ? 67.056 25.682 -7.365 1.00 26.15 84 GLY A N 1
ATOM 575 C CA . GLY A 1 92 ? 65.937 26.579 -6.981 1.00 25.84 84 GLY A CA 1
ATOM 576 C C . GLY A 1 92 ? 64.856 25.928 -6.126 1.00 25.25 84 GLY A C 1
ATOM 577 O O . GLY A 1 92 ? 63.848 26.534 -5.840 1.00 23.40 84 GLY A O 1
ATOM 578 N N . ARG A 1 93 ? 65.050 24.659 -5.806 1.00 25.77 85 ARG A N 1
ATOM 579 C CA A ARG A 1 93 ? 64.084 23.897 -5.017 0.50 25.84 85 ARG A CA 1
ATOM 580 C CA B ARG A 1 93 ? 64.072 23.866 -5.044 0.50 26.47 85 ARG A CA 1
ATOM 581 C C . ARG A 1 93 ? 64.739 22.622 -4.467 1.00 25.76 85 ARG A C 1
ATOM 582 O O . ARG A 1 93 ? 65.877 22.284 -4.840 1.00 25.11 85 ARG A O 1
ATOM 597 N N . LEU A 1 94 ? 64.021 21.944 -3.576 1.00 23.98 86 LEU A N 1
ATOM 598 C CA . LEU A 1 94 ? 64.444 20.665 -3.027 1.00 22.99 86 LEU A CA 1
ATOM 599 C C . LEU A 1 94 ? 63.227 19.740 -2.925 1.00 22.56 86 LEU A C 1
ATOM 600 O O . LEU A 1 94 ? 62.122 20.171 -2.575 1.00 22.46 86 LEU A O 1
ATOM 605 N N . ASP A 1 95 ? 63.427 18.460 -3.216 1.00 22.19 87 ASP A N 1
ATOM 606 C CA . ASP A 1 95 ? 62.333 17.462 -3.108 1.00 22.89 87 ASP A CA 1
ATOM 607 C C . ASP A 1 95 ? 62.591 16.395 -2.065 1.00 21.39 87 ASP A C 1
ATOM 608 O O . ASP A 1 95 ? 61.651 15.938 -1.426 1.00 21.55 87 ASP A O 1
ATOM 613 N N . ILE A 1 96 ? 63.850 15.973 -1.935 1.00 20.81 88 ILE A N 1
ATOM 614 C CA . ILE A 1 96 ? 64.231 14.831 -1.124 1.00 20.52 88 ILE A CA 1
ATOM 615 C C . ILE A 1 96 ? 65.493 15.164 -0.342 1.00 19.97 88 ILE A C 1
ATOM 616 O O . ILE A 1 96 ? 66.412 15.744 -0.917 1.00 20.39 88 ILE A O 1
ATOM 621 N N . LEU A 1 97 ? 65.546 14.816 0.960 1.00 18.51 89 LEU A N 1
ATOM 622 C CA . LEU A 1 97 ? 66.791 14.753 1.737 1.00 18.41 89 LEU A CA 1
ATOM 623 C C . LEU A 1 97 ? 67.046 13.326 2.247 1.00 17.73 89 LEU A C 1
ATOM 624 O O . LEU A 1 97 ? 66.159 12.704 2.803 1.00 17.31 89 LEU A O 1
ATOM 629 N N . VAL A 1 98 ? 68.244 12.824 2.021 1.00 17.62 90 VAL A N 1
ATOM 630 C CA . VAL A 1 98 ? 68.669 11.511 2.513 1.00 17.34 90 VAL A CA 1
ATOM 631 C C . VAL A 1 98 ? 69.865 11.747 3.378 1.00 17.27 90 VAL A C 1
ATOM 632 O O . VAL A 1 98 ? 70.917 12.191 2.891 1.00 17.39 90 VAL A O 1
ATOM 636 N N . ASN A 1 99 ? 69.679 11.545 4.694 1.00 16.45 91 ASN A N 1
ATOM 637 C CA . ASN A 1 99 ? 70.754 11.611 5.638 1.00 16.80 91 ASN A CA 1
ATOM 638 C C . ASN A 1 99 ? 71.472 10.239 5.733 1.00 18.57 91 ASN A C 1
ATOM 639 O O . ASN A 1 99 ? 71.133 9.418 6.619 1.00 18.96 91 ASN A O 1
ATOM 644 N N . ALA A 1 100 ? 72.455 10.014 4.867 1.00 18.73 92 ALA A N 1
ATOM 645 C CA . ALA A 1 100 ? 73.168 8.728 4.828 1.00 19.55 92 ALA A CA 1
ATOM 646 C C . ALA A 1 100 ? 74.558 8.806 5.368 1.00 19.92 92 ALA A C 1
ATOM 647 O O . ALA A 1 100 ? 75.208 7.776 5.511 1.00 21.18 92 ALA A O 1
ATOM 649 N N . ALA A 1 101 ? 75.060 9.985 5.680 1.00 20.15 93 ALA A N 1
ATOM 650 C CA . ALA A 1 101 ? 76.355 10.084 6.308 1.00 20.84 93 ALA A CA 1
ATOM 651 C C . ALA A 1 101 ? 76.258 9.499 7.727 1.00 21.24 93 ALA A C 1
ATOM 652 O O . ALA A 1 101 ? 75.211 9.542 8.299 1.00 21.22 93 ALA A O 1
ATOM 654 N N . GLY A 1 102 ? 77.345 8.970 8.259 1.00 21.79 94 GLY A N 1
ATOM 655 C CA . GLY A 1 102 ? 77.392 8.613 9.658 1.00 22.75 94 GLY A CA 1
ATOM 656 C C . GLY A 1 102 ? 78.799 8.315 10.062 1.00 23.19 94 GLY A C 1
ATOM 657 O O . GLY A 1 102 ? 79.611 7.994 9.233 1.00 24.66 94 GLY A O 1
ATOM 658 N N . LEU A 1 103 ? 79.076 8.408 11.351 1.00 22.44 95 LEU A N 1
ATOM 659 C CA . LEU A 1 103 ? 80.335 7.997 11.873 1.00 23.47 95 LEU A CA 1
ATOM 660 C C . LEU A 1 103 ? 80.092 6.769 12.717 1.00 22.61 95 LEU A C 1
ATOM 661 O O . LEU A 1 103 ? 79.085 6.668 13.408 1.00 21.10 95 LEU A O 1
ATOM 666 N N . THR A 1 104 ? 81.069 5.875 12.735 1.00 23.15 96 THR A N 1
ATOM 667 C CA . THR A 1 104 ? 80.964 4.670 13.525 1.00 23.45 96 THR A CA 1
ATOM 668 C C . THR A 1 104 ? 82.133 4.486 14.538 1.00 23.45 96 THR A C 1
ATOM 669 O O . THR A 1 104 ? 82.460 3.360 14.901 1.00 21.85 96 THR A O 1
ATOM 673 N N . ASP A 1 105 ? 82.727 5.583 14.997 1.00 23.64 97 ASP A N 1
ATOM 674 C CA . ASP A 1 105 ? 83.736 5.542 16.062 1.00 25.33 97 ASP A CA 1
ATOM 675 C C . ASP A 1 105 ? 83.260 4.708 17.259 1.00 22.88 97 ASP A C 1
ATOM 676 O O . ASP A 1 105 ? 82.118 4.825 17.697 1.00 20.26 97 ASP A O 1
ATOM 681 N N . ARG A 1 106 ? 84.195 3.915 17.777 1.00 21.20 98 ARG A N 1
ATOM 682 C CA . ARG A 1 106 ? 83.963 2.967 18.849 1.00 21.10 98 ARG A CA 1
ATOM 683 C C . ARG A 1 106 ? 84.387 3.484 20.207 1.00 20.22 98 ARG A C 1
ATOM 684 O O . ARG A 1 106 ? 85.266 4.322 20.309 1.00 20.12 98 ARG A O 1
ATOM 692 N N . GLY A 1 107 ? 83.816 2.899 21.247 1.00 19.37 99 GLY A N 1
ATOM 693 C CA . GLY A 1 107 ? 84.187 3.194 22.595 1.00 19.24 99 GLY A CA 1
ATOM 694 C C . GLY A 1 107 ? 83.196 2.593 23.550 1.00 19.09 99 GLY A C 1
ATOM 695 O O . GLY A 1 107 ? 81.977 2.526 23.259 1.00 17.90 99 GLY A O 1
ATOM 696 N N . THR A 1 108 ? 83.683 2.186 24.715 1.00 19.55 100 THR A N 1
ATOM 697 C CA . THR A 1 108 ? 82.797 1.722 25.775 1.00 19.35 100 THR A CA 1
ATOM 698 C C . THR A 1 108 ? 82.374 2.881 26.687 1.00 19.55 100 THR A C 1
ATOM 699 O O . THR A 1 108 ? 82.945 4.009 26.626 1.00 18.85 100 THR A O 1
ATOM 703 N N . ILE A 1 109 ? 81.409 2.568 27.566 1.00 18.05 101 ILE A N 1
ATOM 704 C CA . ILE A 1 109 ? 80.967 3.534 28.574 1.00 18.06 101 ILE A CA 1
ATOM 705 C C . ILE A 1 109 ? 82.146 3.950 29.455 1.00 18.35 101 ILE A C 1
ATOM 706 O O . ILE A 1 109 ? 82.147 5.033 29.995 1.00 17.99 101 ILE A O 1
ATOM 711 N N . LEU A 1 110 ? 83.173 3.106 29.569 1.00 18.49 102 LEU A N 1
ATOM 712 C CA . LEU A 1 110 ? 84.282 3.401 30.478 1.00 19.82 102 LEU A CA 1
ATOM 713 C C . LEU A 1 110 ? 85.348 4.305 29.872 1.00 20.13 102 LEU A C 1
ATOM 714 O O . LEU A 1 110 ? 85.946 5.113 30.592 1.00 21.21 102 LEU A O 1
ATOM 719 N N . ASP A 1 111 ? 85.619 4.151 28.575 1.00 19.98 103 ASP A N 1
ATOM 720 C CA A ASP A 1 111 ? 86.820 4.786 28.016 0.50 20.78 103 ASP A CA 1
ATOM 721 C CA B ASP A 1 111 ? 86.820 4.735 27.940 0.50 21.20 103 ASP A CA 1
ATOM 722 C C . ASP A 1 111 ? 86.562 5.831 26.890 1.00 20.34 103 ASP A C 1
ATOM 723 O O . ASP A 1 111 ? 87.469 6.543 26.506 1.00 20.28 103 ASP A O 1
ATOM 732 N N . THR A 1 112 ? 85.311 6.011 26.470 1.00 18.94 104 THR A N 1
ATOM 733 C CA . THR A 1 112 ? 84.942 7.023 25.466 1.00 18.61 104 THR A CA 1
ATOM 734 C C . THR A 1 112 ? 85.303 8.431 25.935 1.00 19.22 104 THR A C 1
ATOM 735 O O . THR A 1 112 ? 84.960 8.827 27.074 1.00 19.92 104 THR A O 1
ATOM 739 N N . SER A 1 113 ? 86.028 9.145 25.093 1.00 18.70 105 SER A N 1
ATOM 740 C CA . SER A 1 113 ? 86.395 10.536 25.344 1.00 19.06 105 SER A CA 1
ATOM 741 C C . SER A 1 113 ? 85.226 11.473 25.076 1.00 18.82 105 SER A C 1
ATOM 742 O O . SER A 1 113 ? 84.323 11.140 24.327 1.00 18.12 105 SER A O 1
ATOM 745 N N . PRO A 1 114 ? 85.227 12.640 25.685 1.00 19.74 106 PRO A N 1
ATOM 746 C CA . PRO A 1 114 ? 84.201 13.640 25.263 1.00 19.97 106 PRO A CA 1
ATOM 747 C C . PRO A 1 114 ? 84.296 14.047 23.792 1.00 19.73 106 PRO A C 1
ATOM 748 O O . PRO A 1 114 ? 83.268 14.312 23.171 1.00 18.82 106 PRO A O 1
ATOM 752 N N . GLU A 1 115 ? 85.506 14.104 23.245 1.00 20.47 107 GLU A N 1
ATOM 753 C CA . GLU A 1 115 ? 85.697 14.467 21.844 1.00 21.09 107 GLU A CA 1
ATOM 754 C C . GLU A 1 115 ? 85.033 13.438 20.914 1.00 20.39 107 GLU A C 1
ATOM 755 O O . GLU A 1 115 ? 84.403 13.806 19.935 1.00 20.53 107 GLU A O 1
ATOM 761 N N . LEU A 1 116 ? 85.224 12.160 21.216 1.00 20.12 108 LEU A N 1
ATOM 762 C CA . LEU A 1 116 ? 84.623 11.080 20.454 1.00 20.05 108 LEU A CA 1
ATOM 763 C C . LEU A 1 116 ? 83.096 11.095 20.591 1.00 18.55 108 LEU A C 1
ATOM 764 O O . LEU A 1 116 ? 82.399 11.001 19.601 1.00 17.37 108 LEU A O 1
ATOM 769 N N . PHE A 1 117 ? 82.599 11.217 21.817 1.00 16.92 109 PHE A N 1
ATOM 770 C CA . PHE A 1 117 ? 81.161 11.391 22.068 1.00 16.64 109 PHE A CA 1
ATOM 771 C C . PHE A 1 117 ? 80.574 12.541 21.246 1.00 16.63 109 PHE A C 1
ATOM 772 O O . PHE A 1 117 ? 79.531 12.383 20.595 1.00 18.29 109 PHE A O 1
ATOM 780 N N . ASP A 1 118 ? 81.248 13.680 21.245 1.00 16.99 110 ASP A N 1
ATOM 781 C CA . ASP A 1 118 ? 80.751 14.873 20.574 1.00 17.56 110 ASP A CA 1
ATOM 782 C C . ASP A 1 118 ? 80.767 14.697 19.032 1.00 17.89 110 ASP A C 1
ATOM 783 O O . ASP A 1 118 ? 79.849 15.151 18.360 1.00 17.16 110 ASP A O 1
ATOM 788 N N . ARG A 1 119 ? 81.806 14.061 18.487 1.00 18.78 111 ARG A N 1
ATOM 789 C CA . ARG A 1 119 ? 81.872 13.822 17.003 1.00 19.56 111 ARG A CA 1
ATOM 790 C C . ARG A 1 119 ? 80.695 12.921 16.566 1.00 18.92 111 ARG A C 1
ATOM 791 O O . ARG A 1 119 ? 80.078 13.119 15.525 1.00 19.49 111 ARG A O 1
ATOM 799 N N . LEU A 1 120 ? 80.482 11.845 17.299 1.00 18.25 112 LEU A N 1
ATOM 800 C CA . LEU A 1 120 ? 79.367 10.947 17.003 1.00 17.82 112 LEU A CA 1
ATOM 801 C C . LEU A 1 120 ? 78.025 11.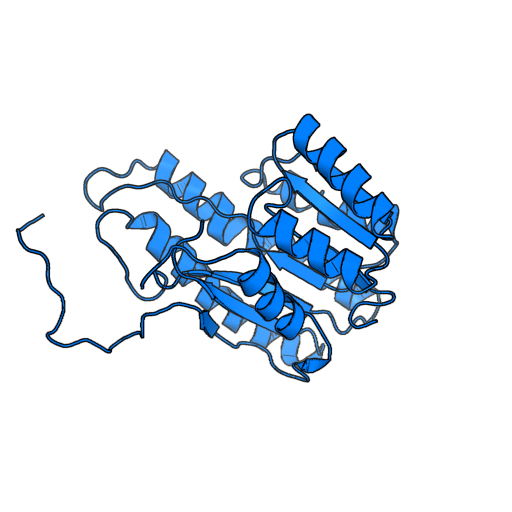690 16.993 1.00 17.63 112 LEU A C 1
ATOM 802 O O . LEU A 1 120 ? 77.279 11.604 16.013 1.00 17.50 112 LEU A O 1
ATOM 807 N N . PHE A 1 121 ? 77.727 12.424 18.047 1.00 16.39 113 PHE A N 1
ATOM 808 C CA . PHE A 1 121 ? 76.458 13.196 18.081 1.00 17.03 113 PHE A CA 1
ATOM 809 C C . PHE A 1 121 ? 76.421 14.289 17.023 1.00 17.30 113 PHE A C 1
ATOM 810 O O . PHE A 1 121 ? 75.367 14.564 16.460 1.00 18.37 113 PHE A O 1
ATOM 818 N N . ALA A 1 122 ? 77.570 14.919 16.746 1.00 17.34 114 ALA A N 1
ATOM 819 C CA . ALA A 1 122 ? 77.630 15.962 15.778 1.00 17.24 114 ALA A CA 1
ATOM 820 C C . ALA A 1 122 ? 77.267 15.439 14.373 1.00 17.44 114 ALA A C 1
ATOM 821 O O . ALA A 1 122 ? 76.502 16.096 13.650 1.00 17.68 114 ALA A O 1
ATOM 823 N N . VAL A 1 123 ? 77.792 14.279 13.991 1.00 17.09 115 VAL A N 1
ATOM 824 C CA . VAL A 1 123 ? 77.588 13.776 12.624 1.00 17.49 115 VAL A CA 1
ATOM 825 C C . VAL A 1 123 ? 76.290 12.965 12.571 1.00 17.25 115 VAL A C 1
ATOM 826 O O . VAL A 1 123 ? 75.559 13.071 11.619 1.00 16.37 115 VAL A O 1
ATOM 830 N N . ASN A 1 124 ? 76.007 12.178 13.612 1.00 17.25 116 ASN A N 1
ATOM 831 C CA . ASN A 1 124 ? 74.898 11.207 13.530 1.00 16.86 116 ASN A CA 1
ATOM 832 C C . ASN A 1 124 ? 73.524 11.797 13.922 1.00 17.23 116 ASN A C 1
ATOM 833 O O . ASN A 1 124 ? 72.485 11.228 13.543 1.00 17.84 116 ASN A O 1
ATOM 838 N N . THR A 1 125 ? 73.526 12.932 14.619 1.00 16.97 117 THR A N 1
ATOM 839 C CA . THR A 1 125 ? 72.313 13.476 15.202 1.00 15.89 117 THR A CA 1
ATOM 840 C C . THR A 1 125 ? 72.164 14.943 14.883 1.00 16.04 117 THR A C 1
ATOM 841 O O . THR A 1 125 ? 71.105 15.362 14.414 1.00 16.17 117 THR A O 1
ATOM 845 N N . ARG A 1 126 ? 73.183 15.756 15.189 1.00 16.26 118 ARG A N 1
ATOM 846 C CA . ARG A 1 126 ? 73.099 17.206 14.966 1.00 16.37 118 ARG A CA 1
ATOM 847 C C . ARG A 1 126 ? 73.063 17.554 13.442 1.00 16.01 118 ARG A C 1
ATOM 848 O O . ARG A 1 126 ? 72.298 18.430 12.998 1.00 15.71 118 ARG A O 1
ATOM 856 N N . ALA A 1 127 ? 73.907 16.902 12.672 1.00 15.62 119 ALA A N 1
ATOM 857 C CA . ALA A 1 127 ? 73.918 1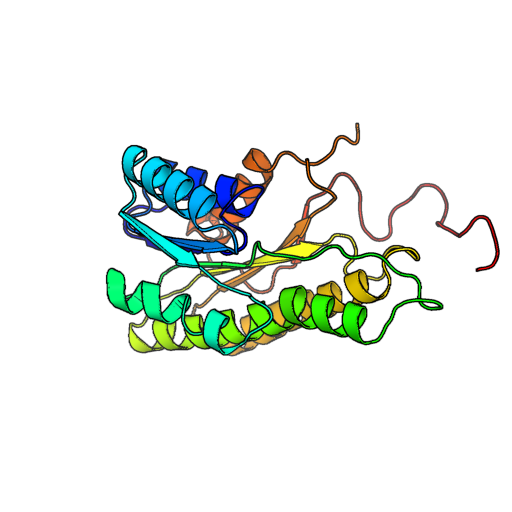7.164 11.219 1.00 16.21 119 ALA A CA 1
ATOM 858 C C . ALA A 1 127 ? 72.544 16.858 10.617 1.00 15.95 119 ALA A C 1
ATOM 859 O O . ALA A 1 127 ? 71.959 17.749 9.999 1.00 17.48 119 ALA A O 1
ATOM 861 N N . PRO A 1 128 ? 71.967 15.671 10.872 1.00 14.98 120 PRO A N 1
ATOM 862 C CA . PRO A 1 128 ? 70.579 15.507 10.413 1.00 14.71 120 PRO A CA 1
ATOM 863 C C . PRO A 1 128 ? 69.628 16.564 10.906 1.00 14.59 120 PRO A C 1
ATOM 864 O O . PRO A 1 128 ? 68.789 17.024 10.140 1.00 14.72 120 PRO A O 1
ATOM 868 N N . PHE A 1 129 ? 69.682 16.910 12.204 1.00 14.31 121 PHE A N 1
ATOM 869 C CA . PHE A 1 129 ? 68.813 17.949 12.681 1.00 14.69 121 PHE A CA 1
ATOM 870 C C . PHE A 1 129 ? 68.842 19.232 11.821 1.00 15.15 121 PHE A C 1
ATOM 871 O O . PHE A 1 129 ? 67.787 19.739 11.406 1.00 15.54 121 PHE A O 1
ATOM 879 N N . PHE A 1 130 ? 70.028 19.769 11.567 1.00 14.89 122 PHE A N 1
ATOM 880 C CA . PHE A 1 130 ? 70.143 21.034 10.896 1.00 15.63 122 PHE A CA 1
ATOM 881 C C . PHE A 1 130 ? 69.968 20.902 9.362 1.00 15.64 122 PHE A C 1
ATOM 882 O O . PHE A 1 130 ? 69.413 21.785 8.758 1.00 15.82 122 PHE A O 1
ATOM 890 N N . LEU A 1 131 ? 70.275 19.750 8.807 1.00 15.84 123 LEU A N 1
ATOM 891 C CA . LEU A 1 131 ? 69.935 19.488 7.368 1.00 16.70 123 LEU A CA 1
ATOM 892 C C . LEU A 1 131 ? 68.420 19.406 7.197 1.00 16.80 123 LEU A C 1
ATOM 893 O O . LEU A 1 131 ? 67.851 19.955 6.251 1.00 16.59 123 LEU A O 1
ATOM 898 N N . ILE A 1 132 ? 67.763 18.770 8.172 1.00 16.34 124 ILE A N 1
ATOM 899 C CA . ILE A 1 132 ? 66.318 18.665 8.167 1.00 16.67 124 ILE A CA 1
ATOM 900 C C . ILE A 1 132 ? 65.699 20.057 8.315 1.00 16.62 124 ILE A C 1
ATOM 901 O O . ILE A 1 132 ? 64.765 20.396 7.581 1.00 16.89 124 ILE A O 1
ATOM 906 N N . GLN A 1 133 ? 66.186 20.827 9.290 1.00 17.24 125 GLN A N 1
ATOM 907 C CA . GLN A 1 133 ? 65.736 22.220 9.473 1.00 17.27 125 GLN A CA 1
ATOM 908 C C . GLN A 1 133 ? 65.754 22.970 8.134 1.00 17.55 125 GLN A C 1
ATOM 909 O O . GLN A 1 133 ? 64.765 23.631 7.764 1.00 17.35 125 GLN A O 1
ATOM 915 N N . GLU A 1 134 ? 66.897 22.957 7.472 1.00 17.68 126 GLU A N 1
ATOM 916 C CA . GLU A 1 134 ? 67.022 23.696 6.231 1.00 18.24 126 GLU A CA 1
ATOM 917 C C . GLU A 1 134 ? 66.152 23.133 5.112 1.00 18.04 126 GLU A C 1
ATOM 918 O O . GLU A 1 134 ? 65.628 23.893 4.295 1.00 18.23 126 GLU A O 1
ATOM 924 N N . ALA A 1 135 ? 66.049 21.807 5.019 1.00 16.80 127 ALA A N 1
ATOM 925 C CA . ALA A 1 135 ? 65.231 21.204 3.944 1.00 16.79 127 ALA A CA 1
ATOM 926 C C . ALA A 1 135 ? 63.754 21.571 4.136 1.00 16.54 127 ALA A C 1
ATOM 927 O O . ALA A 1 135 ? 63.068 21.962 3.199 1.00 17.10 127 ALA A O 1
ATOM 929 N N . ILE A 1 136 ? 63.279 21.540 5.374 1.00 16.29 128 ILE A N 1
ATOM 930 C CA . ILE A 1 136 ? 61.889 21.855 5.619 1.00 16.83 128 ILE A CA 1
ATOM 931 C C . ILE A 1 136 ? 61.592 23.331 5.336 1.00 17.35 128 ILE A C 1
ATOM 932 O O . ILE A 1 136 ? 60.519 23.649 4.840 1.00 18.88 128 ILE A O 1
ATOM 937 N N . LYS A 1 137 ? 62.556 24.217 5.532 1.00 17.10 129 LYS A N 1
ATOM 938 C CA . LYS A 1 137 ? 62.342 25.607 5.180 1.00 17.40 129 LYS A CA 1
ATOM 939 C C . LYS A 1 137 ? 62.107 25.724 3.632 1.00 17.88 129 LYS A C 1
ATOM 940 O O . LYS A 1 137 ? 61.212 26.430 3.198 1.00 17.99 129 LYS A O 1
ATOM 946 N N . LEU A 1 138 ? 62.872 24.995 2.839 1.00 17.78 130 LEU A N 1
ATOM 947 C CA . LEU A 1 138 ? 62.652 25.000 1.359 1.00 19.01 130 LEU A CA 1
ATOM 948 C C . LEU A 1 138 ? 61.343 24.310 0.985 1.00 19.31 130 LEU A C 1
ATOM 949 O O . LEU A 1 138 ? 60.624 24.777 0.100 1.00 20.45 130 LEU A O 1
ATOM 954 N N . PHE A 1 139 ? 61.039 23.180 1.626 1.00 20.10 131 PHE A N 1
ATOM 955 C CA . PHE A 1 139 ? 59.795 22.487 1.310 1.00 20.31 131 PHE A CA 1
ATOM 956 C C . PHE A 1 139 ? 58.612 23.435 1.530 1.00 20.76 131 PHE A C 1
ATOM 957 O O . PHE A 1 139 ? 57.746 23.560 0.656 1.00 21.25 131 PHE A O 1
ATOM 965 N N . ARG A 1 140 ? 58.601 24.118 2.668 1.00 20.23 132 ARG A N 1
ATOM 966 C CA . ARG A 1 140 ? 57.520 25.070 2.970 1.00 21.68 132 ARG A CA 1
ATOM 967 C C . ARG A 1 140 ? 57.465 26.253 2.011 1.00 22.19 132 ARG A C 1
ATOM 968 O O . ARG A 1 140 ? 56.377 26.670 1.623 1.00 22.42 132 ARG A O 1
ATOM 976 N N . ARG A 1 141 ? 58.622 26.833 1.685 1.00 21.64 133 ARG A N 1
ATOM 977 C CA . ARG A 1 141 ? 58.685 27.998 0.838 1.00 22.05 133 ARG A CA 1
ATOM 978 C C . ARG A 1 141 ? 58.032 27.675 -0.521 1.00 22.57 133 ARG A C 1
ATOM 979 O O . ARG A 1 141 ? 57.313 28.516 -1.074 1.00 22.67 133 ARG A O 1
ATOM 987 N N . ASP A 1 142 ? 58.282 26.475 -1.056 1.00 22.08 134 ASP A N 1
ATOM 988 C CA . ASP A 1 142 ? 57.856 26.160 -2.421 1.00 22.86 134 ASP A CA 1
ATOM 989 C C . ASP A 1 142 ? 56.642 25.194 -2.413 1.00 23.29 134 ASP A C 1
ATOM 990 O O . ASP A 1 142 ? 56.246 24.717 -3.452 1.00 24.49 134 ASP A O 1
ATOM 995 N N . ARG A 1 143 ? 56.058 24.924 -1.239 1.00 23.49 135 ARG A N 1
ATOM 996 C CA . ARG A 1 143 ? 54.842 24.093 -1.139 1.00 23.73 135 ARG A CA 1
ATOM 997 C C . ARG A 1 143 ? 55.110 22.719 -1.668 1.00 23.96 135 ARG A C 1
ATOM 998 O O . ARG A 1 143 ? 54.323 22.187 -2.468 1.00 25.02 135 ARG A O 1
ATOM 1000 N N . VAL A 1 144 ? 56.250 22.167 -1.296 1.00 23.16 136 VAL A N 1
ATOM 1001 C CA . VAL A 1 144 ? 56.686 20.833 -1.767 1.00 23.32 136 VAL A CA 1
ATOM 1002 C C . VAL A 1 144 ? 56.294 19.759 -0.762 1.00 23.69 136 VAL A C 1
ATOM 1003 O O . VAL A 1 144 ? 56.534 19.915 0.440 1.00 22.29 136 VAL A O 1
ATOM 1007 N N . GLU A 1 145 ? 55.734 18.651 -1.244 1.00 24.58 137 GLU A N 1
ATOM 1008 C CA . GLU A 1 145 ? 55.483 17.497 -0.375 1.00 24.65 137 GLU A CA 1
ATOM 1009 C C . GLU A 1 145 ? 56.792 16.752 -0.262 1.00 24.05 137 GLU A C 1
ATOM 1010 O O . GLU A 1 145 ? 56.966 15.678 -0.834 1.00 24.97 137 GLU A O 1
ATOM 1016 N N . GLY A 1 146 ? 57.713 17.306 0.529 1.00 22.37 138 GLY A N 1
ATOM 1017 C CA . GLY A 1 146 ? 59.061 16.777 0.636 1.00 21.83 138 GLY A CA 1
ATOM 1018 C C . GLY A 1 146 ? 59.121 15.400 1.259 1.00 21.01 138 GLY A C 1
ATOM 1019 O O . GLY A 1 146 ? 58.179 14.957 1.895 1.00 20.45 138 GLY A O 1
ATOM 1020 N N . ALA A 1 147 ? 60.228 14.709 1.037 1.00 21.29 139 ALA A N 1
ATOM 1021 C CA . ALA A 1 147 ? 60.461 13.398 1.638 1.00 20.54 139 ALA A CA 1
ATOM 1022 C C . ALA A 1 147 ? 61.877 13.405 2.172 1.00 19.58 139 ALA A C 1
ATOM 1023 O O . ALA A 1 147 ? 62.802 13.866 1.499 1.00 19.61 139 ALA A O 1
ATOM 1025 N N . ILE A 1 148 ? 61.992 13.051 3.450 1.00 18.52 140 ILE A N 1
ATOM 1026 C CA . ILE A 1 148 ? 63.252 12.892 4.151 1.00 17.83 140 ILE A CA 1
ATOM 1027 C C . ILE A 1 148 ? 63.436 11.413 4.572 1.00 17.31 140 ILE A C 1
ATOM 1028 O O . ILE A 1 148 ? 62.487 10.766 5.064 1.00 16.34 140 ILE A O 1
ATOM 1033 N N . VAL A 1 149 ? 64.645 10.898 4.384 1.00 16.74 141 VAL A N 1
ATOM 1034 C CA . VAL A 1 149 ? 65.006 9.513 4.787 1.00 17.59 141 VAL A CA 1
ATOM 1035 C C . VAL A 1 149 ? 66.243 9.612 5.670 1.00 17.15 141 VAL A C 1
ATOM 1036 O O . VAL A 1 149 ? 67.295 10.100 5.258 1.00 18.17 141 VAL A O 1
ATOM 1040 N N . ASN A 1 150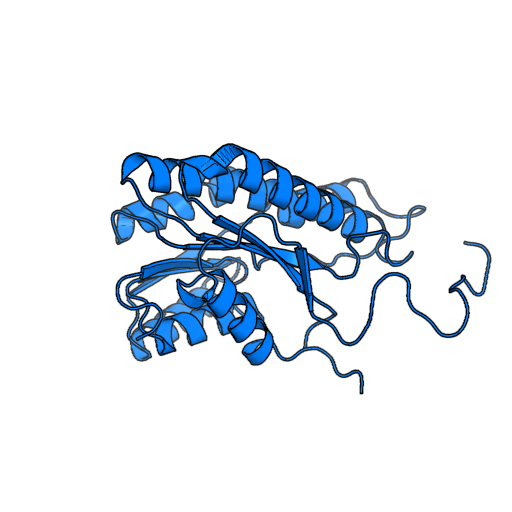 ? 66.080 9.253 6.934 1.00 16.58 142 ASN A N 1
ATOM 1041 C CA . ASN A 1 150 ? 67.195 9.145 7.845 1.00 16.12 142 ASN A CA 1
ATOM 1042 C C . ASN A 1 150 ? 67.765 7.729 7.863 1.00 15.73 142 ASN A C 1
ATOM 1043 O O . ASN A 1 150 ? 67.008 6.753 8.015 1.00 16.29 142 ASN A O 1
ATOM 1048 N N . VAL A 1 151 ? 69.068 7.594 7.706 1.00 15.33 143 VAL A N 1
ATOM 1049 C CA . VAL A 1 151 ? 69.682 6.271 7.795 1.00 15.76 143 VAL A CA 1
ATOM 1050 C C . VAL A 1 151 ? 70.188 6.110 9.245 1.00 15.90 143 VAL A C 1
ATOM 1051 O O . VAL A 1 151 ? 71.167 6.742 9.659 1.00 16.01 143 VAL A O 1
ATOM 1055 N N . SER A 1 152 ? 69.475 5.307 10.009 1.00 15.78 144 SER A N 1
ATOM 1056 C CA . SER A 1 152 ? 69.806 5.052 11.386 1.00 15.91 144 SER A CA 1
ATOM 1057 C C . SER A 1 152 ? 70.332 3.610 11.467 1.00 17.08 144 SER A C 1
ATOM 1058 O O . SER A 1 152 ? 70.891 3.110 10.499 1.00 17.64 144 SER A O 1
ATOM 1061 N N . SER A 1 153 ? 70.270 2.994 12.653 1.00 17.24 145 SER A N 1
ATOM 1062 C CA . SER A 1 153 ? 70.955 1.732 12.873 1.00 17.32 145 SER A CA 1
ATOM 1063 C C . SER A 1 153 ? 70.100 0.716 13.595 1.00 17.22 145 SER A C 1
ATOM 1064 O O . SER A 1 153 ? 69.230 1.074 14.394 1.00 17.12 145 SER A O 1
ATOM 1067 N N . MET A 1 154 ? 70.428 -0.568 13.439 1.00 16.97 146 MET A N 1
ATOM 1068 C CA . MET A 1 154 ? 69.830 -1.616 14.275 1.00 16.86 146 MET A CA 1
ATOM 1069 C C . MET A 1 154 ? 70.267 -1.478 15.720 1.00 16.49 146 MET A C 1
ATOM 1070 O O . MET A 1 154 ? 69.710 -2.084 16.610 1.00 17.24 146 MET A O 1
ATOM 1075 N N . SER A 1 155 ? 71.327 -0.699 15.950 1.00 16.99 147 SER A N 1
ATOM 1076 C CA . SER A 1 155 ? 71.826 -0.415 17.274 1.00 17.32 147 SER A CA 1
ATOM 1077 C C . SER A 1 155 ? 71.039 0.636 18.071 1.00 17.74 147 SER A C 1
ATOM 1078 O O . SER A 1 155 ? 71.305 0.857 19.284 1.00 18.85 147 SER A O 1
ATOM 1081 N N . SER A 1 156 ? 70.001 1.217 17.455 1.00 17.15 148 SER A N 1
ATOM 1082 C CA . SER A 1 156 ? 69.379 2.395 18.001 1.00 17.16 148 SER A CA 1
ATOM 1083 C C . SER A 1 156 ? 68.478 2.156 19.207 1.00 17.12 148 SER A C 1
ATOM 1084 O O . SER A 1 156 ? 68.066 3.108 19.855 1.00 17.90 148 SER A O 1
ATOM 1087 N N A MET A 1 157 ? 68.118 0.904 19.489 0.50 17.72 149 MET A N 1
ATOM 1088 N N B MET A 1 157 ? 68.126 0.896 19.491 0.50 16.66 149 MET A N 1
ATOM 1089 C CA A MET A 1 157 ? 67.326 0.643 20.666 0.50 18.32 149 MET A CA 1
ATOM 1090 C CA B MET A 1 157 ? 67.334 0.599 20.669 0.50 16.52 149 MET A CA 1
ATOM 1091 C C A MET A 1 157 ? 68.187 0.531 21.932 0.50 18.12 149 MET A C 1
ATOM 1092 C C B MET A 1 157 ? 68.194 0.542 21.928 0.50 17.04 149 MET A C 1
ATOM 1093 O O A MET A 1 157 ? 67.739 0.867 23.003 0.50 18.64 149 MET A O 1
ATOM 1094 O O B MET A 1 157 ? 67.749 0.902 22.990 0.50 17.56 149 MET A O 1
ATOM 1103 N N . GLY A 1 158 ? 69.405 0.013 21.810 1.00 18.28 150 GLY A N 1
ATOM 1104 C CA . GLY A 1 158 ? 70.257 -0.215 22.955 1.00 17.67 150 GLY A CA 1
ATOM 1105 C C . GLY A 1 158 ? 71.625 -0.542 22.399 1.00 17.46 150 GLY A C 1
ATOM 1106 O O . GLY A 1 158 ? 72.548 0.250 22.520 1.00 17.24 150 GLY A O 1
ATOM 1107 N N . GLY A 1 159 ? 71.737 -1.697 21.764 1.00 17.51 151 GLY A N 1
ATOM 1108 C CA . GLY A 1 159 ? 72.947 -2.033 21.027 1.00 18.21 151 GLY A CA 1
ATOM 1109 C C . GLY A 1 159 ? 74.096 -2.555 21.829 1.00 18.09 151 GLY A C 1
ATOM 1110 O O . GLY A 1 159 ? 73.904 -3.092 22.946 1.00 17.97 151 GLY A O 1
ATOM 1111 N N . GLN A 1 160 ? 75.302 -2.371 21.268 1.00 17.52 152 GLN A N 1
ATOM 1112 C CA . GLN A 1 160 ? 76.484 -3.136 21.702 1.00 17.97 152 GLN A CA 1
ATOM 1113 C C . GLN A 1 160 ? 77.469 -2.356 22.578 1.00 17.69 152 GLN A C 1
ATOM 1114 O O . GLN A 1 160 ? 77.631 -1.163 22.393 1.00 16.16 152 GLN A O 1
ATOM 1120 N N . PRO A 1 161 ? 78.126 -3.036 23.545 1.00 18.22 153 PRO A N 1
ATOM 1121 C CA . PRO A 1 161 ? 78.941 -2.313 24.536 1.00 18.61 153 PRO A CA 1
ATOM 1122 C C . PRO A 1 161 ? 80.145 -1.618 23.930 1.00 19.34 153 PRO A C 1
ATOM 1123 O O . PRO A 1 161 ? 80.609 -0.664 24.507 1.00 20.69 153 PRO A O 1
ATOM 1127 N N . PHE A 1 162 ? 80.575 -2.035 22.723 1.00 18.86 154 PHE A N 1
ATOM 1128 C CA . PHE A 1 162 ? 81.802 -1.499 22.137 1.00 19.00 154 PHE A CA 1
ATOM 1129 C C . PHE A 1 162 ? 81.548 -0.203 21.379 1.00 17.73 154 PHE A C 1
ATOM 1130 O O . PHE A 1 162 ? 82.498 0.461 20.948 1.00 17.33 154 PHE A O 1
ATOM 1138 N N . ILE A 1 163 ? 80.274 0.177 21.280 1.00 17.03 155 ILE A N 1
ATOM 1139 C CA . ILE A 1 163 ? 79.847 1.384 20.610 1.00 17.06 155 ILE A CA 1
ATOM 1140 C C . ILE A 1 163 ? 78.782 2.166 21.384 1.00 16.42 155 ILE A C 1
ATOM 1141 O O . ILE A 1 163 ? 77.778 2.604 2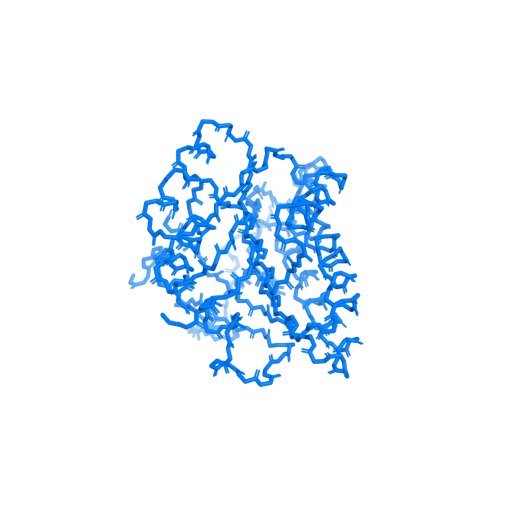0.817 1.00 16.88 155 ILE A O 1
ATOM 1146 N N . ALA A 1 164 ? 79.029 2.455 22.671 1.00 16.41 156 ALA A N 1
ATOM 1147 C CA . ALA A 1 164 ? 77.997 3.036 23.488 1.00 15.84 156 ALA A CA 1
ATOM 1148 C C . ALA A 1 164 ? 77.478 4.352 22.986 1.00 15.21 156 ALA A C 1
ATOM 1149 O O . ALA A 1 164 ? 76.253 4.524 22.905 1.00 14.50 156 ALA A O 1
ATOM 1151 N N . ALA A 1 165 ? 78.359 5.316 22.728 1.00 14.81 157 ALA A N 1
ATOM 1152 C CA . ALA A 1 165 ? 77.899 6.647 22.347 1.00 14.99 157 ALA A CA 1
ATOM 1153 C C . ALA A 1 165 ? 77.255 6.618 20.949 1.00 14.70 157 ALA A C 1
ATOM 1154 O O . ALA A 1 165 ? 76.239 7.328 20.703 1.00 14.44 157 ALA A O 1
ATOM 1156 N N . TYR A 1 166 ? 77.804 5.780 20.093 1.00 14.89 158 TYR A N 1
ATOM 1157 C CA . TYR A 1 166 ? 77.255 5.598 18.720 1.00 15.55 158 TYR A CA 1
ATOM 1158 C C . TYR A 1 166 ? 75.797 5.156 18.809 1.00 15.14 158 TYR A C 1
ATOM 1159 O O . TYR A 1 166 ? 74.927 5.729 18.154 1.00 15.23 158 TYR A O 1
ATOM 1168 N N . CYS A 1 167 ? 75.522 4.185 19.676 1.00 15.66 159 CYS A N 1
ATOM 1169 C CA . CYS A 1 167 ? 74.148 3.643 19.782 1.00 15.22 159 CYS A CA 1
ATOM 1170 C C . CYS A 1 167 ? 73.217 4.755 20.249 1.00 15.78 159 CYS A C 1
ATOM 1171 O O . CYS A 1 167 ? 72.190 4.988 19.621 1.00 15.68 159 CYS A O 1
ATOM 1174 N N . ALA A 1 168 ? 73.607 5.471 21.316 1.00 15.46 160 ALA A N 1
ATOM 1175 C CA . ALA A 1 168 ? 72.804 6.626 21.785 1.00 15.15 160 ALA A CA 1
ATOM 1176 C C . ALA A 1 168 ? 72.546 7.691 20.717 1.00 15.03 160 ALA A C 1
ATOM 1177 O O . ALA A 1 168 ? 71.444 8.261 20.645 1.00 14.18 160 ALA A O 1
ATOM 1179 N N . SER A 1 169 ? 73.538 8.013 19.890 1.00 15.49 161 SER A N 1
ATOM 1180 C CA . SER A 1 169 ? 73.363 8.999 18.809 1.00 15.61 161 SER A CA 1
ATOM 1181 C C . SER A 1 169 ? 72.289 8.580 17.802 1.00 15.96 161 SER A C 1
ATOM 1182 O O . SER A 1 169 ? 71.564 9.427 17.296 1.00 16.01 161 SER A O 1
ATOM 1185 N N . LYS A 1 170 ? 72.212 7.273 17.514 1.00 15.33 162 LYS A N 1
ATOM 1186 C CA . LYS A 1 170 ? 71.167 6.675 16.651 1.00 15.08 162 LYS A CA 1
ATOM 1187 C C . LYS A 1 170 ? 69.790 6.604 17.311 1.00 14.48 162 LYS A C 1
ATOM 1188 O O . LYS A 1 170 ? 68.777 6.824 16.650 1.00 15.19 162 LYS A O 1
ATOM 1194 N N . GLY A 1 171 ? 69.726 6.385 18.633 1.00 13.59 163 GLY A N 1
ATOM 1195 C CA . GLY A 1 171 ? 68.467 6.470 19.302 1.00 13.33 163 GLY A CA 1
ATOM 1196 C C . GLY A 1 171 ? 67.913 7.856 19.290 1.00 12.90 163 GLY A C 1
ATOM 1197 O O . GLY A 1 171 ? 66.715 8.045 19.119 1.00 12.72 163 GLY A O 1
ATOM 1198 N N . ALA A 1 172 ? 68.783 8.851 19.406 1.00 12.86 164 ALA A N 1
ATOM 1199 C CA . ALA A 1 172 ? 68.329 10.213 19.296 1.00 13.25 164 ALA A CA 1
ATOM 1200 C C . ALA A 1 172 ? 67.741 10.475 17.902 1.00 13.83 164 ALA A C 1
ATOM 1201 O O . ALA A 1 172 ? 66.713 11.166 17.772 1.00 14.09 164 ALA A O 1
ATOM 1203 N N . LEU A 1 173 ? 68.376 9.915 16.883 1.00 13.79 165 LEU A N 1
ATOM 1204 C CA . LEU A 1 173 ? 67.891 10.094 15.525 1.00 14.17 165 LEU A CA 1
ATOM 1205 C C . LEU A 1 173 ? 66.479 9.500 15.301 1.00 14.51 165 LEU A C 1
ATOM 1206 O O . LEU A 1 173 ? 65.615 10.108 14.624 1.00 15.20 165 LEU A O 1
ATOM 1211 N N . ASP A 1 174 ? 66.243 8.305 15.811 1.00 14.95 166 ASP A N 1
ATOM 1212 C CA . ASP A 1 174 ? 64.914 7.686 15.735 1.00 15.10 166 ASP A CA 1
ATOM 1213 C C . ASP A 1 174 ? 63.878 8.568 16.401 1.00 15.51 166 ASP A C 1
ATOM 1214 O O . ASP A 1 174 ? 62.799 8.765 15.846 1.00 15.38 166 ASP A O 1
ATOM 1219 N N . THR A 1 175 ? 64.146 9.031 17.629 1.00 14.74 167 THR A N 1
ATOM 1220 C CA . THR A 1 175 ? 63.237 9.964 18.244 1.00 15.39 167 THR A CA 1
ATOM 1221 C C . THR A 1 175 ? 62.961 11.228 17.427 1.00 14.81 167 THR A C 1
ATOM 1222 O O . THR A 1 175 ? 61.808 11.677 17.259 1.00 15.30 167 THR A O 1
ATOM 1226 N N . LEU A 1 176 ? 64.026 11.804 16.906 1.00 15.17 168 LEU A N 1
ATOM 1227 C CA . LEU A 1 176 ? 63.906 12.933 15.974 1.00 15.39 168 LEU A CA 1
ATOM 1228 C C . LEU A 1 176 ? 63.084 12.647 14.693 1.00 15.01 168 LEU A C 1
ATOM 1229 O O . LEU A 1 176 ? 62.234 13.444 14.319 1.00 14.13 168 LEU A O 1
ATOM 1234 N N . THR A 1 177 ? 63.253 11.462 14.129 1.00 14.53 169 THR A N 1
ATOM 1235 C CA . THR A 1 177 ? 62.470 11.049 12.973 1.00 14.90 169 THR A CA 1
ATOM 1236 C C . THR A 1 177 ? 60.999 11.134 13.347 1.00 15.01 169 THR A C 1
ATOM 1237 O O . THR A 1 177 ? 60.206 11.714 12.606 1.00 15.09 169 THR A O 1
ATOM 1241 N N . ARG A 1 178 ? 60.626 10.606 14.514 1.00 15.29 170 ARG A N 1
ATOM 1242 C CA . ARG A 1 178 ? 59.210 10.601 14.874 1.00 15.52 170 ARG A CA 1
ATOM 1243 C C . ARG A 1 178 ? 58.731 11.994 15.203 1.00 15.65 170 ARG A C 1
ATOM 1244 O O . ARG A 1 178 ? 57.645 12.396 14.804 1.00 16.02 170 ARG A O 1
ATOM 1252 N N . ASN A 1 179 ? 59.545 12.752 15.924 1.00 15.99 171 ASN A N 1
ATOM 1253 C CA . ASN A 1 179 ? 59.157 14.135 16.313 1.00 16.15 171 ASN A CA 1
ATOM 1254 C C . ASN A 1 179 ? 58.927 14.992 15.091 1.00 16.17 171 ASN A C 1
ATOM 1255 O O . ASN A 1 179 ? 57.917 15.705 14.961 1.00 16.38 171 ASN A O 1
ATOM 1260 N N . VAL A 1 180 ? 59.872 14.960 14.182 1.00 16.31 172 VAL A N 1
ATOM 1261 C CA . VAL A 1 180 ? 59.771 15.785 12.966 1.00 16.17 172 VAL A CA 1
ATOM 1262 C C . VAL A 1 180 ? 58.587 15.314 12.132 1.00 16.22 172 VAL A C 1
ATOM 1263 O O . VAL A 1 180 ? 57.751 16.129 11.774 1.00 16.13 172 VAL A O 1
ATOM 1267 N N . ALA A 1 181 ? 58.474 14.008 11.890 1.00 15.77 173 ALA A N 1
ATOM 1268 C CA . ALA A 1 181 ? 57.342 13.493 11.113 1.00 16.39 173 ALA A CA 1
ATOM 1269 C C . ALA A 1 181 ? 56.030 14.011 11.653 1.00 16.42 173 ALA A C 1
ATOM 1270 O O . ALA A 1 181 ? 55.172 14.462 10.889 1.00 16.43 173 ALA A O 1
ATOM 1272 N N . TYR A 1 182 ? 55.844 13.916 12.973 1.00 16.43 174 TYR A N 1
ATOM 1273 C CA . TYR A 1 182 ? 54.614 14.386 13.606 1.00 16.52 174 TYR A CA 1
ATOM 1274 C C . TYR A 1 182 ? 54.401 15.885 13.344 1.00 17.44 174 TYR A C 1
ATOM 1275 O O . TYR A 1 182 ? 53.300 16.329 12.928 1.00 18.44 174 TYR A O 1
ATOM 1284 N N . SER A 1 183 ? 55.455 16.669 13.546 1.00 17.38 175 SER A N 1
ATOM 1285 C CA . SER A 1 183 ? 55.322 18.123 13.465 1.00 18.19 175 SER A CA 1
ATOM 1286 C C . SER A 1 183 ? 54.901 18.614 12.078 1.00 17.99 175 SER A C 1
ATOM 1287 O O . SER A 1 183 ? 54.178 19.610 11.941 1.00 19.02 175 SER A O 1
ATOM 1290 N N . VAL A 1 184 ? 55.333 17.919 11.048 1.00 17.73 176 VAL A N 1
ATOM 1291 C CA . VAL A 1 184 ? 54.974 18.309 9.654 1.00 17.99 176 VAL A CA 1
ATOM 1292 C C . VAL A 1 184 ? 53.964 17.441 8.928 1.00 18.30 176 VAL A C 1
ATOM 1293 O O . VAL A 1 184 ? 53.836 17.468 7.661 1.00 18.71 176 VAL A O 1
ATOM 1297 N N . LEU A 1 185 ? 53.168 16.739 9.708 1.00 19.56 177 LEU A N 1
ATOM 1298 C CA . LEU A 1 185 ? 52.087 15.886 9.180 1.00 19.95 177 LEU A CA 1
ATOM 1299 C C . LEU A 1 185 ? 51.169 16.634 8.227 1.00 22.10 177 LEU A C 1
ATOM 1300 O O . LEU A 1 185 ? 50.935 16.154 7.127 1.00 22.12 177 LEU A O 1
ATOM 1305 N N . ARG A 1 186 ? 50.669 17.826 8.619 1.00 22.24 178 ARG A N 1
ATOM 1306 C CA . ARG A 1 186 ? 49.753 18.554 7.765 1.00 24.38 178 ARG A CA 1
ATOM 1307 C C . ARG A 1 186 ? 50.433 19.227 6.580 1.00 23.32 178 ARG A C 1
ATOM 1308 O O . ARG A 1 186 ? 49.764 19.593 5.663 1.00 24.23 178 ARG A O 1
ATOM 1316 N N . ASN A 1 187 ? 51.757 19.388 6.619 1.00 21.50 179 ASN A N 1
ATOM 1317 C CA . ASN A 1 187 ? 52.514 19.839 5.464 1.00 20.53 179 ASN A CA 1
ATOM 1318 C C . ASN A 1 187 ? 52.657 18.780 4.381 1.00 20.93 179 ASN A C 1
ATOM 1319 O O . ASN A 1 187 ? 53.039 19.122 3.256 1.00 21.21 179 ASN A O 1
ATOM 1324 N N . ARG A 1 188 ? 52.369 17.520 4.709 1.00 28.77 180 ARG A N 1
ATOM 1325 C CA . ARG A 1 188 ? 52.603 16.410 3.790 1.00 28.64 180 ARG A CA 1
ATOM 1326 C C . ARG A 1 188 ? 54.090 16.291 3.457 1.00 25.47 180 ARG A C 1
ATOM 1327 O O . ARG A 1 188 ? 54.474 15.904 2.336 1.00 24.61 180 ARG A O 1
ATOM 1335 N N . ILE A 1 189 ? 54.914 16.652 4.448 1.00 23.04 181 ILE A N 1
ATOM 1336 C CA . ILE A 1 189 ? 56.330 16.395 4.399 1.00 21.36 181 ILE A CA 1
ATOM 1337 C C . ILE A 1 189 ? 56.557 15.108 5.172 1.00 20.37 181 ILE A C 1
ATOM 1338 O O . ILE A 1 189 ? 56.186 15.025 6.377 1.00 20.71 181 ILE A O 1
ATOM 1343 N N . ARG A 1 190 ? 57.186 14.117 4.522 1.00 19.12 182 ARG A N 1
ATOM 1344 C CA . ARG A 1 190 ? 57.253 12.774 5.097 1.00 18.82 182 ARG A CA 1
ATOM 1345 C C . ARG A 1 190 ? 58.669 12.544 5.564 1.00 17.86 182 ARG A C 1
ATOM 1346 O O . ARG A 1 190 ? 59.594 12.989 4.888 1.00 18.48 182 ARG A O 1
ATOM 1354 N N . VAL A 1 191 ? 58.809 12.000 6.763 1.00 17.74 183 VAL A N 1
ATOM 1355 C CA . VAL A 1 191 ? 60.122 11.717 7.371 1.00 17.15 183 VAL A CA 1
ATOM 1356 C C . VAL A 1 191 ? 60.137 10.293 7.932 1.00 16.35 183 VAL A C 1
ATOM 1357 O O . VAL A 1 191 ? 59.410 9.978 8.877 1.00 16.38 183 VAL A O 1
ATOM 1361 N N . ASN A 1 192 ? 60.996 9.465 7.383 1.00 15.70 184 ASN A N 1
ATOM 1362 C CA . ASN A 1 192 ? 61.052 8.064 7.728 1.00 15.91 184 ASN A CA 1
ATOM 1363 C C . ASN A 1 192 ? 62.476 7.650 7.972 1.00 15.73 184 ASN A C 1
ATOM 1364 O O . ASN A 1 192 ? 63.438 8.318 7.513 1.00 16.48 184 ASN A O 1
ATOM 1369 N N . SER A 1 193 ? 62.616 6.558 8.716 1.00 16.01 185 SER A N 1
ATOM 1370 C CA . SER A 1 193 ? 63.930 6.040 9.036 1.00 15.94 185 SER A CA 1
ATOM 1371 C C . SER A 1 193 ? 64.153 4.630 8.534 1.00 15.73 185 SER A C 1
ATOM 1372 O O . SER A 1 193 ? 63.262 3.805 8.595 1.00 16.35 185 SER A O 1
ATOM 1375 N N . LEU A 1 194 ? 65.362 4.374 8.063 1.00 15.66 186 LEU A N 1
ATOM 1376 C CA . LEU A 1 194 ? 65.761 3.048 7.672 1.00 16.20 186 LEU A CA 1
ATOM 1377 C C . LEU A 1 194 ? 66.889 2.636 8.599 1.00 16.40 186 LEU A C 1
ATOM 1378 O O . LEU A 1 194 ? 67.943 3.287 8.625 1.00 16.65 186 LEU A O 1
ATOM 1383 N N . ASN A 1 195 ? 66.663 1.579 9.381 1.00 17.02 187 ASN A N 1
ATOM 1384 C CA . ASN A 1 195 ? 67.582 1.252 10.464 1.00 17.10 187 ASN A CA 1
ATOM 1385 C C . ASN A 1 195 ? 68.398 0.044 10.041 1.00 17.55 187 ASN A C 1
ATOM 1386 O O . ASN A 1 195 ? 67.934 -1.095 10.126 1.00 17.58 187 ASN A O 1
ATOM 1391 N N . ILE A 1 196 ? 69.623 0.306 9.632 1.00 17.90 188 ILE A N 1
ATOM 1392 C CA . ILE A 1 196 ? 70.416 -0.698 8.934 1.00 18.96 188 ILE A CA 1
ATOM 1393 C C . ILE A 1 196 ? 71.406 -1.415 9.808 1.00 20.19 188 ILE A C 1
ATOM 1394 O O . ILE A 1 196 ? 71.846 -0.937 10.879 1.00 20.08 188 ILE A O 1
ATOM 1399 N N . GLY A 1 197 ? 71.689 -2.641 9.385 1.00 21.28 189 GLY A N 1
ATOM 1400 C CA . GLY A 1 197 ? 72.792 -3.432 9.917 1.00 23.51 189 GLY A CA 1
ATOM 1401 C C . GLY A 1 197 ? 74.135 -2.923 9.421 1.00 24.74 189 GLY A C 1
ATOM 1402 O O . GLY A 1 197 ? 74.239 -1.817 8.906 1.00 23.93 189 GLY A O 1
ATOM 1403 N N . TRP A 1 198 ? 75.153 -3.746 9.562 1.00 27.39 190 TRP A N 1
ATOM 1404 C CA . TRP A 1 198 ? 76.507 -3.329 9.200 1.00 30.62 190 TRP A CA 1
ATOM 1405 C C . TRP A 1 198 ? 76.708 -3.445 7.676 1.00 31.76 190 TRP A C 1
ATOM 1406 O O . TRP A 1 198 ? 76.268 -4.410 7.040 1.00 29.52 190 TRP A O 1
ATOM 1417 N N . MET A 1 199 ? 77.375 -2.461 7.105 1.00 35.00 191 MET A N 1
ATOM 1418 C CA . MET A 1 199 ? 77.565 -2.482 5.659 1.00 38.84 191 MET A CA 1
ATOM 1419 C C . MET A 1 199 ? 78.918 -2.870 5.138 1.00 42.97 191 MET A C 1
ATOM 1420 O O . MET A 1 199 ? 79.940 -2.627 5.774 1.00 41.75 191 MET A O 1
ATOM 1425 N N . ALA A 1 200 ? 78.869 -3.430 3.919 1.00 47.53 192 ALA A N 1
ATOM 1426 C CA . ALA A 1 200 ? 80.044 -3.697 3.124 1.00 52.84 192 ALA A CA 1
ATOM 1427 C C . ALA A 1 200 ? 80.717 -2.362 2.786 1.00 56.53 192 ALA A C 1
ATOM 1428 O O . ALA A 1 200 ? 81.749 -2.033 3.379 1.00 63.79 192 ALA A O 1
ATOM 1430 N N . PHE A 1 228 ? 75.739 -15.249 6.835 1.00 70.42 220 PHE A N 1
ATOM 1431 C CA . PHE A 1 228 ? 74.570 -15.526 6.015 1.00 69.50 220 PHE A CA 1
ATOM 1432 C C . PHE A 1 228 ? 73.825 -14.244 5.677 1.00 73.35 220 PHE A C 1
ATOM 1433 O O . PHE A 1 228 ? 73.232 -14.170 4.593 1.00 82.97 220 PHE A O 1
ATOM 1441 N N . GLY A 1 229 ? 73.864 -13.210 6.536 1.00 70.90 221 GLY A N 1
ATOM 1442 C CA . GLY A 1 229 ? 74.857 -12.996 7.615 1.00 68.78 221 GLY A CA 1
ATOM 1443 C C . GLY A 1 229 ? 75.913 -12.006 7.117 1.00 65.90 221 GLY A C 1
ATOM 1444 O O . GLY A 1 229 ? 76.615 -11.375 7.911 1.00 64.08 221 GLY A O 1
ATOM 1445 N N . ARG A 1 230 ? 75.985 -11.869 5.784 1.00 61.72 222 ARG A N 1
ATOM 1446 C CA . ARG A 1 230 ? 76.909 -10.994 5.077 1.00 56.15 222 ARG A CA 1
ATOM 1447 C C . ARG A 1 230 ? 76.742 -9.553 5.513 1.00 50.45 222 ARG A C 1
ATOM 1448 O O . ARG A 1 230 ? 75.709 -9.155 6.073 1.00 49.72 222 ARG A O 1
ATOM 1450 N N . LEU A 1 231 ? 77.757 -8.751 5.250 1.00 45.10 223 LEU A N 1
ATOM 1451 C CA . LEU A 1 231 ? 77.595 -7.330 5.399 1.00 41.15 223 LEU A CA 1
ATOM 1452 C C . LEU A 1 231 ? 76.535 -6.892 4.359 1.00 36.94 223 LEU A C 1
ATOM 1453 O O . LEU A 1 231 ? 76.349 -7.557 3.360 1.00 36.61 223 LEU A O 1
ATOM 1458 N N . LEU A 1 232 ? 75.795 -5.821 4.619 1.00 33.05 224 LEU A N 1
ATOM 1459 C CA . LEU A 1 232 ? 74.704 -5.436 3.713 1.00 31.48 224 LEU A CA 1
ATOM 1460 C C . LEU A 1 232 ? 75.270 -4.823 2.441 1.00 30.24 224 LEU A C 1
ATOM 1461 O O . LEU A 1 232 ? 76.290 -4.111 2.471 1.00 31.52 224 LEU A O 1
ATOM 1466 N N . ASP A 1 233 ? 74.573 -5.057 1.339 1.00 28.69 225 ASP A N 1
ATOM 1467 C CA . ASP A 1 233 ? 74.950 -4.516 0.035 1.00 28.76 225 ASP A CA 1
ATOM 1468 C C . ASP A 1 233 ? 74.327 -3.099 -0.125 1.00 26.75 225 ASP A C 1
ATOM 1469 O O . ASP A 1 233 ? 73.100 -2.961 -0.179 1.00 24.58 225 ASP A O 1
ATOM 1474 N N . PRO A 1 234 ? 75.173 -2.054 -0.245 1.00 26.76 226 PRO A N 1
ATOM 1475 C CA . PRO A 1 234 ? 74.624 -0.689 -0.331 1.00 25.55 226 PRO A CA 1
ATOM 1476 C C . PRO A 1 234 ? 73.652 -0.490 -1.514 1.00 25.72 226 PRO A C 1
ATOM 1477 O O . PRO A 1 234 ? 72.748 0.331 -1.429 1.00 23.84 226 PRO A O 1
ATOM 1481 N N . ALA A 1 235 ? 73.842 -1.228 -2.614 1.00 27.68 227 ALA A N 1
ATOM 1482 C CA . ALA A 1 235 ? 72.955 -1.087 -3.775 1.00 28.63 227 ALA A CA 1
ATOM 1483 C C . ALA A 1 235 ? 71.544 -1.567 -3.388 1.00 27.99 227 ALA A C 1
ATOM 1484 O O . ALA A 1 235 ? 70.552 -0.966 -3.781 1.00 27.43 227 ALA A O 1
ATOM 1486 N N . LYS A 1 236 ? 71.447 -2.591 -2.544 1.00 28.17 228 LYS A N 1
ATOM 1487 C CA . LYS A 1 236 ? 70.111 -3.056 -2.106 1.00 27.96 228 LYS A CA 1
ATOM 1488 C C . LYS A 1 236 ? 69.524 -2.148 -1.049 1.00 25.59 228 LYS A C 1
ATOM 1489 O O . LYS A 1 236 ? 68.319 -1.854 -1.084 1.00 25.14 228 LYS A O 1
ATOM 1495 N N . VAL A 1 237 ? 70.362 -1.666 -0.128 1.00 23.91 229 VAL A N 1
ATOM 1496 C CA . VAL A 1 237 ? 69.912 -0.672 0.835 1.00 22.83 229 VAL A CA 1
ATOM 1497 C C . VAL A 1 237 ? 69.368 0.575 0.110 1.00 21.85 229 VAL A C 1
ATOM 1498 O O . VAL A 1 237 ? 68.304 1.087 0.457 1.00 20.60 229 VAL A O 1
ATOM 1502 N N . ALA A 1 238 ? 70.063 1.009 -0.937 1.00 22.58 230 ALA A N 1
ATOM 1503 C CA . ALA A 1 238 ? 69.595 2.156 -1.719 1.00 22.36 230 ALA A CA 1
ATOM 1504 C C . ALA A 1 238 ? 68.173 1.987 -2.244 1.00 22.11 230 ALA A C 1
ATOM 1505 O O . ALA A 1 238 ? 67.429 2.946 -2.317 1.00 20.88 230 ALA A O 1
ATOM 1507 N N . ARG A 1 239 ? 67.801 0.766 -2.584 1.00 23.47 231 ARG A N 1
ATOM 1508 C CA . ARG A 1 239 ? 66.461 0.469 -3.075 1.00 25.22 231 ARG A CA 1
ATOM 1509 C C . ARG A 1 239 ? 65.394 0.751 -2.037 1.00 23.41 231 ARG A C 1
ATOM 1510 O O . ARG A 1 239 ? 64.349 1.288 -2.362 1.00 23.70 231 ARG A O 1
ATOM 1518 N N . ALA A 1 240 ? 65.673 0.419 -0.791 1.00 20.49 232 ALA A N 1
ATOM 1519 C CA . ALA A 1 240 ? 64.737 0.690 0.301 1.00 19.56 232 ALA A CA 1
ATOM 1520 C C . ALA A 1 240 ? 64.633 2.194 0.543 1.00 19.39 232 ALA A C 1
ATOM 1521 O O . ALA A 1 240 ? 63.558 2.734 0.789 1.00 19.18 232 ALA A O 1
ATOM 1523 N N . ILE A 1 241 ? 65.755 2.878 0.437 1.00 18.96 233 ILE A N 1
ATOM 1524 C CA . ILE A 1 241 ? 65.757 4.323 0.542 1.00 18.97 233 ILE A CA 1
ATOM 1525 C C . ILE A 1 241 ? 64.910 4.950 -0.553 1.00 20.15 233 ILE A C 1
ATOM 1526 O O . ILE A 1 241 ? 64.074 5.845 -0.276 1.00 19.88 233 ILE A O 1
ATOM 1531 N N . ALA A 1 242 ? 65.135 4.540 -1.805 1.00 21.02 234 ALA A N 1
ATOM 1532 C CA . ALA A 1 242 ? 64.320 5.026 -2.890 1.00 21.42 234 ALA A CA 1
ATOM 1533 C C . ALA A 1 242 ? 62.811 4.847 -2.671 1.00 21.36 234 ALA A C 1
ATOM 1534 O O . ALA A 1 242 ? 62.013 5.784 -2.951 1.00 22.04 234 ALA A O 1
ATOM 1536 N N . PHE A 1 243 ? 62.414 3.684 -2.151 1.00 21.34 235 PHE A N 1
ATOM 1537 C CA . PHE A 1 243 ? 61.014 3.448 -1.829 1.00 21.32 235 PHE A CA 1
ATOM 1538 C C . PHE A 1 243 ? 60.501 4.553 -0.922 1.00 21.18 235 PHE A C 1
ATOM 1539 O O . PHE A 1 243 ? 59.485 5.199 -1.213 1.00 21.03 235 PHE A O 1
ATOM 1547 N N . LEU A 1 244 ? 61.239 4.789 0.176 1.00 21.12 236 LEU A N 1
ATOM 1548 C CA . LEU A 1 244 ? 60.833 5.735 1.187 1.00 20.71 236 LEU A CA 1
ATOM 1549 C C . LEU A 1 244 ? 60.891 7.176 0.714 1.00 21.03 236 LEU A C 1
ATOM 1550 O O . LEU A 1 244 ? 60.131 7.991 1.210 1.00 21.12 236 LEU A O 1
ATOM 1555 N N . ALA A 1 245 ? 61.746 7.450 -0.276 1.00 22.25 237 ALA A N 1
ATOM 1556 C CA . ALA A 1 245 ? 61.911 8.789 -0.832 1.00 22.93 237 ALA A CA 1
ATOM 1557 C C . ALA A 1 245 ? 60.935 9.114 -1.917 1.00 25.06 237 ALA A C 1
ATOM 1558 O O . ALA A 1 245 ? 60.830 10.297 -2.270 1.00 25.69 237 ALA A O 1
ATOM 1560 N N . SER A 1 246 ? 60.204 8.105 -2.404 1.00 26.07 238 SER A N 1
ATOM 1561 C CA A SER A 1 246 ? 59.367 8.201 -3.605 0.50 27.06 238 SER A CA 1
ATOM 1562 C CA B SER A 1 246 ? 59.364 8.243 -3.592 0.50 27.77 238 SER A CA 1
ATOM 1563 C C . SER A 1 246 ? 57.888 8.059 -3.278 1.00 27.99 238 SER A C 1
ATOM 1564 O O . SER A 1 246 ? 57.528 7.682 -2.178 1.00 28.21 238 SER A O 1
ATOM 1569 N N . GLU A 1 247 ? 57.049 8.329 -4.284 1.00 28.61 239 GLU A N 1
ATOM 1570 C CA . GLU A 1 247 ? 55.579 8.234 -4.201 1.00 28.45 239 GLU A CA 1
ATOM 1571 C C . GLU A 1 247 ? 55.117 6.834 -3.918 1.00 26.64 239 GLU A C 1
ATOM 1572 O O . GLU A 1 247 ? 53.988 6.637 -3.498 1.00 27.42 239 GLU A O 1
ATOM 1574 N N . GLU A 1 248 ? 55.972 5.844 -4.154 1.00 26.06 240 GLU A N 1
ATOM 1575 C CA . GLU A 1 248 ? 55.589 4.469 -3.990 1.00 25.51 240 GLU A CA 1
ATOM 1576 C C . GLU A 1 248 ? 55.250 4.157 -2.517 1.00 23.79 240 GLU A C 1
ATOM 1577 O O . GLU A 1 248 ? 54.435 3.297 -2.249 1.00 23.87 240 GLU A O 1
ATOM 1583 N N . SER A 1 249 ? 55.854 4.877 -1.573 1.00 21.89 241 SER A N 1
ATOM 1584 C CA . SER A 1 249 ? 55.531 4.691 -0.138 1.00 21.23 241 SER A CA 1
ATOM 1585 C C . SER A 1 249 ? 54.364 5.534 0.371 1.00 21.23 241 SER A C 1
ATOM 1586 O O . SER A 1 249 ? 54.026 5.510 1.601 1.00 21.27 241 SER A O 1
ATOM 1589 N N . GLY A 1 250 ? 53.735 6.236 -0.560 1.00 21.75 242 GLY A N 1
ATOM 1590 C CA . GLY A 1 250 ? 52.479 6.943 -0.329 1.00 22.35 242 GLY A CA 1
ATOM 1591 C C . GLY A 1 250 ? 52.620 7.957 0.788 1.00 21.94 242 GLY A C 1
ATOM 1592 O O . GLY A 1 250 ? 53.603 8.729 0.828 1.00 21.37 242 GLY A O 1
ATOM 1593 N N . LEU A 1 251 ? 51.694 7.893 1.739 1.00 21.44 243 LEU A N 1
ATOM 1594 C CA . LEU A 1 251 ? 51.679 8.841 2.864 1.00 21.35 243 LEU A CA 1
ATOM 1595 C C . LEU A 1 251 ? 52.582 8.462 4.049 1.00 19.91 243 LEU A C 1
ATOM 1596 O O . LEU A 1 251 ? 52.646 9.188 5.046 1.00 19.06 243 LEU A O 1
ATOM 1601 N N . MET A 1 252 ? 53.243 7.305 3.967 1.00 18.88 244 MET A N 1
ATOM 1602 C CA . MET A 1 252 ? 54.075 6.842 5.048 1.00 18.41 244 MET A CA 1
ATOM 1603 C C . MET A 1 252 ? 54.996 7.909 5.612 1.00 17.27 244 MET A C 1
ATOM 1604 O O . MET A 1 252 ? 55.767 8.515 4.869 1.00 16.65 244 MET A O 1
ATOM 1609 N N . THR A 1 253 ? 54.962 8.072 6.960 1.00 16.30 245 THR A N 1
ATOM 1610 C CA . THR A 1 253 ? 55.806 9.021 7.638 1.00 15.70 245 THR A CA 1
ATOM 1611 C C . THR A 1 253 ? 55.926 8.644 9.119 1.00 15.61 245 THR A C 1
ATOM 1612 O O . THR A 1 253 ? 55.000 8.073 9.708 1.00 15.71 245 THR A O 1
ATOM 1616 N N . GLY A 1 254 ? 57.105 8.864 9.672 1.00 15.16 246 GLY A N 1
ATOM 1617 C CA . GLY A 1 254 ? 57.338 8.510 11.071 1.00 15.55 246 GLY A CA 1
ATOM 1618 C C . GLY A 1 254 ? 57.681 7.038 11.268 1.00 15.37 246 GLY A C 1
ATOM 1619 O O . GLY A 1 254 ? 57.797 6.570 12.383 1.00 15.73 246 GLY A O 1
ATOM 1620 N N . ALA A 1 255 ? 57.920 6.334 10.176 1.00 15.70 247 ALA A N 1
ATOM 1621 C CA . ALA A 1 255 ? 58.198 4.900 10.280 1.00 15.96 247 ALA A CA 1
ATOM 1622 C C . ALA A 1 255 ? 59.632 4.696 10.640 1.00 16.17 247 ALA A C 1
ATOM 1623 O O . ALA A 1 255 ? 60.492 5.477 10.229 1.00 15.83 247 ALA A O 1
ATOM 1625 N N . ILE A 1 256 ? 59.872 3.666 11.453 1.00 16.54 248 ILE A N 1
ATOM 1626 C CA . ILE A 1 256 ? 61.210 3.190 11.822 1.00 16.78 248 ILE A CA 1
ATOM 1627 C C . ILE A 1 256 ? 61.291 1.803 11.207 1.00 16.79 248 ILE A C 1
ATOM 1628 O O . ILE A 1 256 ? 60.623 0.885 11.661 1.00 16.74 248 ILE A O 1
ATOM 1633 N N . VAL A 1 257 ? 61.978 1.680 10.063 1.00 17.09 249 VAL A N 1
ATOM 1634 C CA . VAL A 1 257 ? 61.977 0.471 9.275 1.00 16.65 249 VAL A CA 1
ATOM 1635 C C . VAL A 1 257 ? 63.316 -0.259 9.473 1.00 16.50 249 VAL A C 1
ATOM 1636 O O . VAL A 1 257 ? 64.386 0.179 8.990 1.00 16.02 249 VAL A O 1
ATOM 1640 N N . ASN A 1 258 ? 63.261 -1.370 10.153 1.00 16.34 250 ASN A N 1
ATOM 1641 C CA . ASN A 1 258 ? 64.464 -2.176 10.411 1.00 17.21 250 ASN A CA 1
ATOM 1642 C C . ASN A 1 258 ? 64.878 -2.898 9.155 1.00 17.60 250 ASN A C 1
ATOM 1643 O O . ASN A 1 258 ? 64.067 -3.556 8.516 1.00 18.65 250 ASN A O 1
ATOM 1648 N N . PHE A 1 259 ? 66.155 -2.836 8.848 1.00 17.59 251 PHE A N 1
ATOM 1649 C CA . PHE A 1 259 ? 66.688 -3.420 7.637 1.00 18.17 251 PHE A CA 1
ATOM 1650 C C . PHE A 1 259 ? 67.946 -4.177 7.965 1.00 17.34 251 PHE A C 1
ATOM 1651 O O . PHE A 1 259 ? 69.022 -3.618 7.934 1.00 17.50 251 PHE A O 1
ATOM 1659 N N . ASP A 1 260 ? 67.819 -5.475 8.185 1.00 17.25 252 ASP A N 1
ATOM 1660 C CA . ASP A 1 260 ? 68.956 -6.294 8.656 1.00 17.27 252 ASP A CA 1
ATOM 1661 C C . ASP A 1 260 ? 68.500 -7.738 8.781 1.00 17.25 252 ASP A C 1
ATOM 1662 O O . ASP A 1 260 ? 67.287 -7.992 8.893 1.00 16.71 252 ASP A O 1
ATOM 1667 N N . GLN A 1 261 ? 69.463 -8.656 8.801 1.00 17.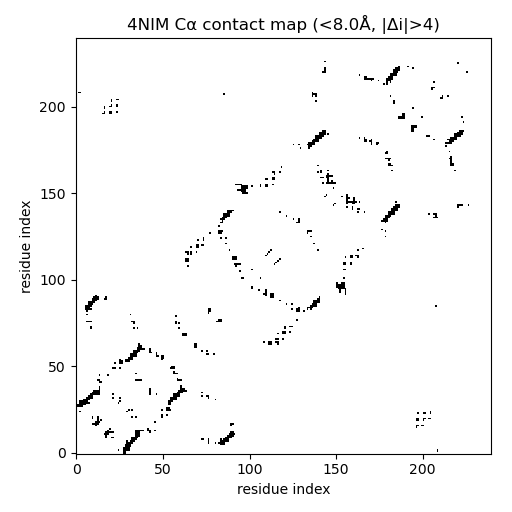45 253 GLN A N 1
ATOM 1668 C CA . GLN A 1 261 ? 69.194 -10.050 9.131 1.00 18.70 253 GLN A CA 1
ATOM 1669 C C . GLN A 1 261 ? 69.262 -10.296 10.682 1.00 17.42 253 GLN A C 1
ATOM 1670 O O . GLN A 1 261 ? 69.950 -11.165 11.178 1.00 17.45 253 GLN A O 1
ATOM 1676 N N . SER A 1 262 ? 68.488 -9.522 11.380 1.00 16.09 254 SER A N 1
ATOM 1677 C CA . SER A 1 262 ? 68.301 -9.630 12.832 1.00 15.92 254 SER A CA 1
ATOM 1678 C C . SER A 1 262 ? 66.977 -8.929 13.134 1.00 15.58 254 SER A C 1
ATOM 1679 O O . SER A 1 262 ? 66.438 -8.207 12.275 1.00 15.99 254 SER A O 1
ATOM 1682 N N . VAL A 1 263 ? 66.468 -9.131 14.351 1.00 15.25 255 VAL A N 1
ATOM 1683 C CA . VAL A 1 263 ? 65.114 -8.750 14.680 1.00 14.89 255 VAL A CA 1
ATOM 1684 C C . VAL A 1 263 ? 65.112 -8.312 16.147 1.00 15.05 255 VAL A C 1
ATOM 1685 O O . VAL A 1 263 ? 65.449 -9.089 17.020 1.00 14.94 255 VAL A O 1
ATOM 1689 N N . TRP A 1 264 ? 64.794 -7.052 16.411 1.00 14.94 256 TRP A N 1
ATOM 1690 C CA . TRP A 1 264 ? 64.747 -6.567 17.784 1.00 15.18 256 TRP A CA 1
ATOM 1691 C C . TRP A 1 264 ? 63.846 -7.417 18.662 1.00 15.39 256 TRP A C 1
ATOM 1692 O O . TRP A 1 264 ? 62.705 -7.734 18.290 1.00 15.31 256 TRP A O 1
ATOM 1703 N N . GLY A 1 265 ? 64.348 -7.759 19.849 1.00 15.52 257 GLY A N 1
ATOM 1704 C CA . GLY A 1 265 ? 63.622 -8.503 20.836 1.00 15.44 257 GLY A CA 1
ATOM 1705 C C . GLY A 1 265 ? 63.412 -9.977 20.534 1.00 15.52 257 GLY A C 1
ATOM 1706 O O . GLY A 1 265 ? 62.619 -10.611 21.199 1.00 15.87 257 GLY A O 1
ATOM 1707 N N . ALA A 1 266 ? 64.114 -10.518 19.528 1.00 15.48 258 ALA A N 1
ATOM 1708 C CA . ALA A 1 266 ? 64.003 -11.894 19.159 1.00 15.66 258 ALA A CA 1
ATOM 1709 C C . ALA A 1 266 ? 65.401 -12.514 19.181 1.00 16.32 258 ALA A C 1
ATOM 1710 O O . ALA A 1 266 ? 66.404 -11.868 18.850 1.00 15.54 258 ALA A O 1
ATOM 1712 N N . TYR A 1 267 ? 65.449 -13.790 19.561 1.00 17.28 259 TYR A N 1
ATOM 1713 C CA . TYR A 1 267 ? 66.716 -14.477 19.872 1.00 18.00 259 TYR A CA 1
ATOM 1714 C C . TYR A 1 267 ? 66.423 -15.904 20.245 1.00 19.03 259 TYR A C 1
ATOM 1715 O O . TYR A 1 267 ? 65.293 -16.234 20.524 1.00 18.60 259 TYR A O 1
ATOM 1724 N N . ASP A 1 268 ? 67.443 -16.765 20.314 1.00 19.92 260 ASP A N 1
ATOM 1725 C CA . ASP A 1 268 ? 67.203 -18.107 20.792 1.00 21.58 260 ASP A CA 1
ATOM 1726 C C . ASP A 1 268 ? 67.273 -18.233 22.316 1.00 22.00 260 ASP A C 1
ATOM 1727 O O . ASP A 1 268 ? 66.581 -19.072 22.876 1.00 23.30 260 ASP A O 1
ATOM 1732 N N . GLY A 1 269 ? 68.148 -17.435 22.920 1.00 21.17 261 GLY A N 1
ATOM 1733 C CA . GLY A 1 269 ? 68.346 -17.306 24.359 1.00 22.51 261 GLY A CA 1
ATOM 1734 C C . GLY A 1 269 ? 68.676 -15.841 24.573 1.00 21.91 261 GLY A C 1
ATOM 1735 O O . GLY A 1 269 ? 69.287 -15.216 23.721 1.00 21.49 261 GLY A O 1
ATOM 1736 N N . SER A 1 270 ? 68.289 -15.268 25.700 1.00 22.03 262 SER A N 1
ATOM 1737 C CA . SER A 1 270 ? 68.436 -13.816 25.818 1.00 21.88 262 SER A CA 1
ATOM 1738 C C . SER A 1 270 ? 69.918 -13.487 25.829 1.00 21.38 262 SER A C 1
ATOM 1739 O O . SER A 1 270 ? 70.709 -14.179 26.491 1.00 20.68 262 SER A O 1
ATOM 1742 N N . PRO A 1 271 ? 70.296 -12.423 25.108 1.00 20.99 263 PRO A N 1
ATOM 1743 C CA . PRO A 1 271 ? 71.715 -12.120 25.030 1.00 21.52 263 PRO A CA 1
ATOM 1744 C C . PRO A 1 271 ? 72.263 -11.605 26.359 1.00 21.20 263 PRO A C 1
ATOM 1745 O O . PRO A 1 271 ? 71.600 -10.830 27.078 1.00 18.80 263 PRO A O 1
ATOM 1749 N N . HIS A 1 272 ? 73.488 -12.010 26.661 1.00 21.75 264 HIS A N 1
ATOM 1750 C CA . HIS A 1 272 ? 74.210 -11.308 27.698 1.00 23.24 264 HIS A CA 1
ATOM 1751 C C . HIS A 1 272 ? 75.703 -11.383 27.490 1.00 22.73 264 HIS A C 1
ATOM 1752 O O . HIS A 1 272 ? 76.154 -12.224 26.745 1.00 21.78 264 HIS A O 1
ATOM 1759 N N . PRO A 1 273 ? 76.450 -10.485 28.144 1.00 23.08 265 PRO A N 1
ATOM 1760 C CA . PRO A 1 273 ? 77.890 -10.493 28.009 1.00 24.55 265 PRO A CA 1
ATOM 1761 C C . PRO A 1 273 ? 78.486 -11.786 28.537 1.00 26.61 265 PRO A C 1
ATOM 1762 O O . PRO A 1 273 ? 77.956 -12.370 29.476 1.00 25.57 265 PRO A O 1
ATOM 1766 N N . GLU A 1 274 ? 79.634 -12.145 27.995 1.00 30.49 266 GLU A N 1
ATOM 1767 C CA . GLU A 1 274 ? 80.424 -13.253 28.547 1.00 35.38 266 GLU A CA 1
ATOM 1768 C C . GLU A 1 274 ? 81.050 -12.910 29.892 1.00 34.52 266 GLU A C 1
ATOM 1769 O O . GLU A 1 274 ? 81.122 -13.779 30.789 1.00 36.99 266 GLU A O 1
ATOM 1775 N N . LYS A 1 275 ? 81.466 -11.644 30.056 1.00 30.75 267 LYS A N 1
ATOM 1776 C CA . LYS A 1 275 ? 82.209 -11.225 31.245 1.00 29.76 267 LYS A CA 1
ATOM 1777 C C . LYS A 1 275 ? 81.707 -9.896 31.767 1.00 26.96 267 LYS A C 1
ATOM 1778 O O . LYS A 1 275 ? 81.109 -9.127 31.005 1.00 25.77 267 LYS A O 1
ATOM 1780 N N . PRO A 1 276 ? 81.957 -9.632 33.066 1.00 26.08 268 PRO A N 1
ATOM 1781 C CA . PRO A 1 276 ? 81.824 -8.276 33.559 1.00 26.06 268 PRO A CA 1
ATOM 1782 C C . PRO A 1 276 ? 82.636 -7.310 32.692 1.00 26.22 268 PRO A C 1
ATOM 1783 O O . PRO A 1 276 ? 83.702 -7.677 32.180 1.00 26.22 268 PRO A O 1
ATOM 1787 N N . LEU A 1 277 ? 82.112 -6.100 32.510 1.00 24.78 269 LEU A N 1
ATOM 1788 C CA . LEU A 1 277 ? 82.856 -5.014 31.898 1.00 25.21 269 LEU A CA 1
ATOM 1789 C C . LEU A 1 277 ? 84.035 -4.619 32.795 1.00 26.84 269 LEU A C 1
ATOM 1790 O O . LEU A 1 277 ? 85.107 -4.222 32.284 1.00 28.09 269 LEU A O 1
#

Foldseek 3Di:
DFQAPAEEEFEPCLDDLSVLLLQVNLLVHHAEYEYEEADPVSQVVSQVVSVVSPYNYHYQHDDLLDLVSLLVSLVVSCVPPVAHAEYELPDADQDWDAPVGDDVVNLSSRLSNLPVSVVSNVVNNVVRCVVVLYLHFYEYEAAPLCVPHDRGRHSNNVSRVNVLVVQQVVQVVCLVSNHAGEYEHEYAAPVFDHDDSNVVSVVVSCRRGCVVPSHHSYHHYDYPDDPPDDPDDDDDPDDD

InterPro domains:
  IPR002347 Short-chain dehydrogenase/reductase SDR [PF13561] (16-252)
  IPR002347 Short-chain dehydrogenase/reductase SDR [PR00080] (84-95)
  IPR002347 Short-chain dehydrogenase/reductase SDR [PR00080] (138-146)
  IPR002347 Short-chain dehydrogenase/reductase SDR [PR00080] (158-177)
  IPR002347 Short-chain dehydrogenase/reductase SDR [PR00081] (9-26)
  IPR002347 Short-chain dehydrogenase/reductase SDR [PR00081] (84-95)
  IPR002347 Short-chain dehydrogenase/reductase SDR [PR00081] (132-148)
  IPR002347 Short-chain dehydrogenase/reductase SDR [PR00081] (158-177)
  IPR002347 Short-chain dehydrogenase/reductase SDR [PR00081] (179-196)
  IPR002347 Short-chain dehydrogenase/reductase SDR [PR00081] (219-239)
  IPR020904 Short-chain dehydrogenase/reductase, conserved site [PS00061] (145-173)
  IPR036291 NAD(P)-binding domain superfamily [SSF51735] (6-252)
  IPR057326 Ketoreductase domain [SM00822] (8-184)

Secondary structure (DSSP, 8-state):
-TTBT-EEEESS-SSHHHHHHHHHHHHTTBSEEEEEES-HHHHHHHHHHHHHHT-EEEEEE--TTSHHHHHHHHHHHHHHHS---EEEE-------B-TTT--HHHHHHHHIIIIIHHHHHHHHHHHHHHHHT---EEEEEEEGGGGS--TTBHHHHHHHHHHHHHHHHHHHHTGGGT-EEEEEEE--B---PPBPHHHHHHHHHHHHSGGGTT--S-EEEESS--TT--SS----SS--

Sequence (240 aa):
GQLKGKIAVITGSTQGLGAATARLFAERGAQGLVICGRSAEKGRAQAAGLEELGAKAVFVQVDLENVEDCRRRIVAEADRAFGRRLDILVNAAGLTDRGTILDDTSPELFDRLFAVNTRAPFFLIQEAIKLFRRDRVEGAIVNVSSMSSMMGGQPFIAAYCASKGALDTLTRNVAYSVLRNRIRVNSLNIGWMAFGRLLDPAKVARAIAFLASSEESGLMTGAIVNFDQSVWGAYDGSPHPEKPL

Radius of gyration: 17.5 Å; Cα contacts (8 Å, |Δi|>4): 514; chains: 1; bounding box: 39×46×51 Å

Organism: Brucella melitensis biotype 2 (strain ATCC 23457) (NCBI:txid546272)

CATH classification: 3.40.50.720